Protein AF-D3FRH9-F1 (afdb_monomer)

pLDDT: mean 77.49, std 15.74, range [31.75, 95.5]

Sequence (268 aa):
MMKYIWGLVSVVGTVMISSLLLLLGSPVHSFAVWVFPLGAFILGLLSSLGYFIYLRKKRKWQVGDLVFVSFTSLLTFIAIFFIHYHATFISDHGFINYFGDGTHISDPSVVLMAGQQVDFFSFMNNLYSDRNFQHLIPVDQVLIVPALWVEVAGYVAGALAIPFLLSANVYKCKRCTTGYYSTTKLFDVLPEEYEKERAILHHLYQSNSSDLSSYLIEKQMSSDLRHSTNKVTIYNITCNTCNTRHLAARHYTTEKDAPPLKVELEQI

Structure (mmCIF, N/CA/C/O backbone):
data_AF-D3FRH9-F1
#
_entry.id   AF-D3FRH9-F1
#
loop_
_atom_site.group_PDB
_atom_site.id
_atom_site.type_symbol
_atom_site.label_atom_id
_atom_site.label_alt_id
_atom_site.label_comp_id
_atom_site.label_asym_id
_atom_site.label_entity_id
_atom_site.label_seq_id
_atom_site.pdbx_PDB_ins_code
_atom_site.Cartn_x
_atom_site.Cartn_y
_atom_site.Cartn_z
_atom_site.occupancy
_atom_site.B_iso_or_equiv
_atom_site.auth_seq_id
_atom_site.auth_comp_id
_atom_site.auth_asym_id
_atom_site.auth_atom_id
_atom_site.pdbx_PDB_model_num
ATOM 1 N N . MET A 1 1 ? -14.008 11.249 -3.102 1.00 81.50 1 MET A N 1
ATOM 2 C CA . MET A 1 1 ? -12.973 12.166 -3.618 1.00 81.50 1 MET A CA 1
ATOM 3 C C . MET A 1 1 ? -11.689 12.130 -2.785 1.00 81.50 1 MET A C 1
ATOM 5 O O . MET A 1 1 ? -10.694 11.671 -3.314 1.00 81.50 1 MET A O 1
ATOM 9 N N . MET A 1 2 ? -11.696 12.469 -1.486 1.00 87.31 2 MET A N 1
ATOM 10 C CA . MET A 1 2 ? -10.460 12.507 -0.667 1.00 87.31 2 MET A CA 1
ATOM 11 C C . MET A 1 2 ? -9.605 11.223 -0.669 1.00 87.31 2 MET A C 1
ATOM 13 O O . MET A 1 2 ? -8.386 11.334 -0.669 1.00 87.31 2 MET A O 1
ATOM 17 N N . LYS A 1 3 ? -10.202 10.018 -0.709 1.00 88.00 3 LYS A N 1
ATOM 18 C CA . LYS A 1 3 ? -9.431 8.756 -0.775 1.00 88.00 3 LYS A CA 1
ATOM 19 C C . LYS A 1 3 ? -8.495 8.693 -1.988 1.00 88.00 3 LYS A C 1
ATOM 21 O O . LYS A 1 3 ? -7.367 8.240 -1.865 1.00 88.00 3 LYS A O 1
ATOM 26 N N . TYR A 1 4 ? -8.945 9.216 -3.129 1.00 91.56 4 TYR A N 1
ATOM 27 C CA . TYR A 1 4 ? -8.169 9.234 -4.367 1.00 91.56 4 TYR A CA 1
ATOM 28 C C . TYR A 1 4 ? -7.021 10.239 -4.305 1.00 91.56 4 TYR A C 1
ATOM 30 O O . TYR A 1 4 ? -5.947 9.945 -4.806 1.00 91.56 4 TYR A O 1
ATOM 38 N N . ILE A 1 5 ? -7.216 11.377 -3.629 1.00 92.75 5 ILE A N 1
ATOM 39 C CA . ILE A 1 5 ? -6.154 12.372 -3.409 1.00 92.75 5 ILE A CA 1
ATOM 40 C C . ILE A 1 5 ? -5.025 11.752 -2.579 1.00 92.75 5 ILE A C 1
ATOM 42 O O . ILE A 1 5 ? -3.868 11.820 -2.972 1.00 92.75 5 ILE A O 1
ATOM 46 N N . TRP A 1 6 ? -5.357 11.083 -1.471 1.00 92.00 6 TRP A N 1
ATOM 47 C CA . TRP A 1 6 ? -4.354 10.405 -0.641 1.00 92.00 6 TRP A CA 1
ATOM 48 C C . TRP A 1 6 ? -3.663 9.245 -1.362 1.00 92.00 6 TRP A C 1
ATOM 50 O O . TRP A 1 6 ? -2.463 9.058 -1.188 1.00 92.00 6 TRP A O 1
ATOM 60 N N . GLY A 1 7 ? -4.396 8.498 -2.193 1.00 91.00 7 GLY A N 1
ATOM 61 C CA . GLY A 1 7 ? -3.794 7.494 -3.072 1.00 91.00 7 GLY A CA 1
ATOM 62 C C . GLY A 1 7 ? -2.810 8.111 -4.066 1.00 91.00 7 GLY A C 1
ATOM 63 O O . GLY A 1 7 ? -1.682 7.645 -4.170 1.00 91.00 7 GLY A O 1
ATOM 64 N N . LEU A 1 8 ? -3.195 9.206 -4.727 1.00 93.56 8 LEU A N 1
ATOM 65 C CA . LEU A 1 8 ? -2.338 9.912 -5.680 1.00 93.56 8 LEU A CA 1
ATOM 66 C C . LEU A 1 8 ? -1.060 10.444 -5.017 1.00 93.56 8 LEU A C 1
ATOM 68 O O . LEU A 1 8 ? 0.019 10.288 -5.575 1.00 93.56 8 LEU A O 1
ATOM 72 N N . VAL A 1 9 ? -1.162 11.020 -3.815 1.00 94.25 9 VAL A N 1
ATOM 73 C CA . VAL A 1 9 ? 0.006 11.491 -3.051 1.00 94.25 9 VAL A CA 1
ATOM 74 C C . VAL A 1 9 ? 0.977 10.343 -2.763 1.00 94.25 9 VAL A C 1
ATOM 76 O O . VAL A 1 9 ? 2.182 10.515 -2.927 1.00 94.25 9 VAL A O 1
ATOM 79 N N . SER A 1 10 ? 0.478 9.163 -2.386 1.00 94.19 10 SER A N 1
ATOM 80 C CA . SER A 1 10 ? 1.327 7.983 -2.175 1.00 94.19 10 SER A CA 1
ATOM 81 C C . SER A 1 10 ? 1.979 7.474 -3.452 1.00 94.19 10 SER A C 1
ATOM 83 O O . SER A 1 10 ? 3.164 7.144 -3.430 1.00 94.19 10 SER A O 1
ATOM 85 N N . VAL A 1 11 ? 1.249 7.460 -4.567 1.00 94.50 11 VAL A N 1
ATOM 86 C CA . VAL A 1 11 ? 1.792 7.108 -5.885 1.00 94.50 11 VAL A CA 1
ATOM 87 C C . VAL A 1 11 ? 2.923 8.061 -6.273 1.00 94.50 11 VAL A C 1
ATOM 89 O O . VAL A 1 11 ? 4.036 7.610 -6.533 1.00 94.50 11 VAL A O 1
ATOM 92 N N . VAL A 1 12 ? 2.679 9.375 -6.226 1.00 95.06 12 VAL A N 1
ATOM 93 C CA . VAL A 1 12 ? 3.686 10.401 -6.548 1.00 95.06 12 VAL A CA 1
ATOM 94 C C . VAL A 1 12 ? 4.897 10.286 -5.623 1.00 95.06 12 VAL A C 1
ATOM 96 O O . VAL A 1 12 ? 6.030 10.279 -6.096 1.00 95.06 12 VAL A O 1
ATOM 99 N N . GLY A 1 13 ? 4.673 10.130 -4.316 1.00 94.38 13 GLY A N 1
ATOM 100 C CA . GLY A 1 13 ? 5.750 9.936 -3.346 1.00 94.38 13 GLY A CA 1
ATOM 101 C C . GLY A 1 13 ? 6.586 8.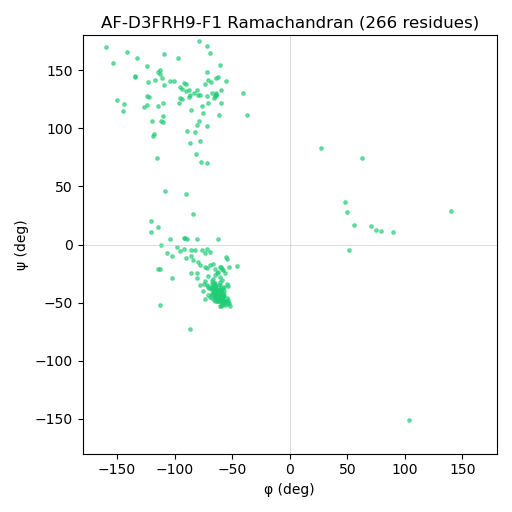687 -3.635 1.00 94.38 13 GLY A C 1
ATOM 102 O O . GLY A 1 13 ? 7.808 8.735 -3.548 1.00 94.38 13 GLY A O 1
ATOM 103 N N . THR A 1 14 ? 5.952 7.590 -4.051 1.00 94.94 14 THR A N 1
ATOM 104 C CA . THR A 1 14 ? 6.650 6.343 -4.402 1.00 94.94 14 THR A CA 1
ATOM 105 C C . THR A 1 14 ? 7.500 6.507 -5.660 1.00 94.94 14 THR A C 1
ATOM 107 O O . THR A 1 14 ? 8.648 6.069 -5.671 1.00 94.94 14 THR A O 1
ATOM 110 N N . VAL A 1 15 ? 6.987 7.187 -6.692 1.00 94.19 15 VAL A N 1
ATOM 111 C CA . VAL A 1 15 ? 7.758 7.512 -7.906 1.00 94.19 15 VAL A CA 1
ATOM 112 C C . VAL A 1 15 ? 8.968 8.386 -7.567 1.00 94.19 15 VAL A C 1
ATOM 114 O O . VAL A 1 15 ? 10.071 8.110 -8.037 1.00 94.19 15 VAL A O 1
ATOM 117 N N . MET A 1 16 ? 8.792 9.398 -6.712 1.00 93.75 16 MET A N 1
ATOM 118 C CA . MET A 1 16 ? 9.877 10.281 -6.268 1.00 93.75 16 MET A CA 1
ATOM 119 C C . MET A 1 16 ? 10.948 9.522 -5.480 1.00 93.75 16 MET A C 1
ATOM 121 O O . MET A 1 16 ? 12.130 9.664 -5.776 1.00 93.75 16 MET A O 1
ATOM 125 N N . ILE A 1 17 ? 10.548 8.673 -4.525 1.00 93.19 17 ILE A N 1
ATOM 126 C CA . ILE A 1 17 ? 11.476 7.819 -3.766 1.00 93.19 17 ILE A CA 1
ATOM 127 C C . ILE A 1 17 ? 12.236 6.889 -4.713 1.00 93.19 17 ILE A C 1
ATOM 129 O O . ILE A 1 17 ? 13.455 6.786 -4.620 1.00 93.19 17 ILE A O 1
ATOM 133 N N . SER A 1 18 ? 11.538 6.245 -5.651 1.00 91.38 18 SER A N 1
ATOM 134 C CA . SER A 1 18 ? 12.177 5.353 -6.619 1.00 91.38 18 SER A CA 1
ATOM 135 C C . SER A 1 18 ? 13.167 6.088 -7.523 1.00 91.38 18 SER A C 1
ATOM 137 O O . SER A 1 18 ? 14.231 5.552 -7.810 1.00 91.38 18 SER A O 1
ATOM 139 N N . SER A 1 19 ? 12.837 7.308 -7.952 1.00 90.00 19 SER A N 1
ATOM 140 C CA . SER A 1 19 ? 13.717 8.135 -8.787 1.00 90.00 19 SER A CA 1
ATOM 141 C C . SER A 1 19 ? 14.935 8.627 -8.003 1.00 90.00 19 SER A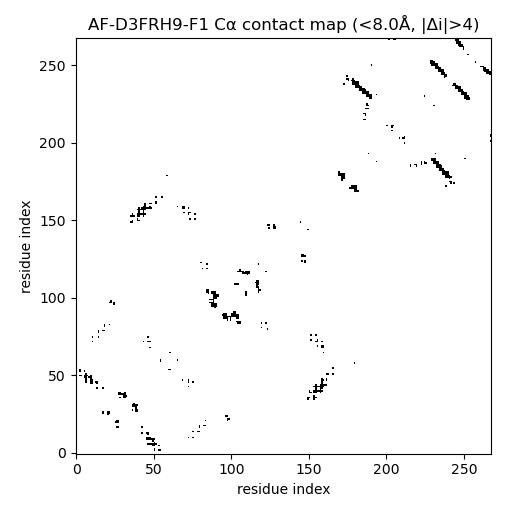 C 1
ATOM 143 O O . SER A 1 19 ? 16.041 8.656 -8.526 1.00 90.00 19 SER A O 1
ATOM 145 N N . LEU A 1 20 ? 14.761 8.967 -6.723 1.00 89.94 20 LEU A N 1
ATOM 146 C CA . LEU A 1 20 ? 15.868 9.335 -5.844 1.00 89.94 20 LEU A CA 1
ATOM 147 C C . LEU A 1 20 ? 16.832 8.160 -5.630 1.00 89.94 20 LEU A C 1
ATOM 149 O O . LEU A 1 20 ? 18.041 8.344 -5.705 1.00 89.94 20 LEU A O 1
ATOM 153 N N . LEU A 1 21 ? 16.306 6.953 -5.397 1.00 86.75 21 LEU A N 1
ATOM 154 C CA . LEU A 1 21 ? 17.116 5.738 -5.258 1.00 86.75 21 LEU A CA 1
ATOM 155 C C . LEU A 1 21 ? 17.929 5.439 -6.526 1.00 86.75 21 LEU A C 1
ATOM 157 O O . LEU A 1 21 ? 19.102 5.075 -6.428 1.00 86.75 21 LEU A O 1
ATOM 161 N N . LEU A 1 22 ? 17.337 5.677 -7.700 1.00 83.56 22 LEU A N 1
ATOM 162 C CA . LEU A 1 22 ? 18.022 5.577 -8.987 1.00 83.56 22 LEU A CA 1
ATOM 163 C C . LEU A 1 22 ? 19.245 6.504 -9.059 1.00 83.56 22 LEU A C 1
ATOM 165 O O . LEU A 1 22 ? 20.339 6.057 -9.393 1.00 83.56 22 LEU A O 1
ATOM 169 N N . LEU A 1 23 ? 19.074 7.777 -8.686 1.00 82.06 23 LEU A N 1
ATOM 170 C CA . LEU A 1 23 ? 20.151 8.777 -8.683 1.00 82.06 23 LEU A CA 1
ATOM 171 C C . LEU A 1 23 ? 21.264 8.456 -7.676 1.00 82.06 23 LEU A C 1
ATOM 173 O O . LEU A 1 23 ? 22.409 8.848 -7.873 1.00 82.06 23 LEU A O 1
ATOM 177 N N . LEU A 1 24 ? 20.944 7.726 -6.606 1.00 81.06 24 LEU A N 1
ATOM 178 C CA . LEU A 1 24 ? 21.920 7.240 -5.628 1.00 81.06 24 LEU A CA 1
ATOM 179 C C . LEU A 1 24 ? 22.658 5.971 -6.095 1.00 81.06 24 LEU A C 1
ATOM 181 O O . LEU A 1 24 ? 23.426 5.400 -5.324 1.00 81.06 24 LEU A O 1
ATOM 185 N N . GLY A 1 25 ? 22.422 5.505 -7.327 1.00 71.31 25 GLY A N 1
ATOM 186 C CA . GLY A 1 25 ? 23.036 4.291 -7.870 1.00 71.31 25 GLY A CA 1
ATOM 187 C C . GLY A 1 25 ? 22.517 3.000 -7.232 1.00 71.31 25 GLY A C 1
ATOM 188 O O . GLY A 1 25 ? 23.141 1.951 -7.376 1.00 71.31 25 GLY A O 1
ATOM 189 N N . SER A 1 26 ? 21.385 3.061 -6.526 1.00 73.44 26 SER A N 1
ATOM 190 C CA . SER A 1 26 ? 20.748 1.918 -5.869 1.00 73.44 26 SER A CA 1
ATOM 191 C C . SER A 1 26 ? 19.391 1.654 -6.522 1.00 73.44 26 SER A C 1
ATOM 193 O O . SER A 1 26 ? 18.351 2.027 -5.969 1.00 73.44 26 SER A O 1
ATOM 195 N N . PRO A 1 27 ? 19.363 1.080 -7.742 1.00 68.19 27 PRO A N 1
ATOM 196 C CA . PRO A 1 27 ? 18.104 0.817 -8.411 1.00 68.19 27 PRO A CA 1
ATOM 197 C C . PRO A 1 27 ? 17.282 -0.164 -7.573 1.00 68.19 27 PRO A C 1
ATOM 199 O O . PRO A 1 27 ? 17.791 -1.073 -6.923 1.00 68.19 27 PRO A O 1
ATOM 202 N N . VAL A 1 28 ? 15.968 0.018 -7.569 1.00 61.84 28 VAL A N 1
ATOM 203 C CA . VAL A 1 28 ? 15.077 -0.683 -6.628 1.00 61.84 28 VAL A CA 1
ATOM 204 C C . VAL A 1 28 ? 15.094 -2.208 -6.817 1.00 61.84 28 VAL A C 1
ATOM 206 O O . VAL A 1 28 ? 14.861 -2.971 -5.879 1.00 61.84 28 VAL A O 1
ATOM 209 N N . HIS A 1 29 ? 15.451 -2.651 -8.018 1.00 59.28 29 HIS A N 1
ATOM 210 C CA . HIS A 1 29 ? 15.596 -4.051 -8.416 1.00 59.28 29 HIS A CA 1
ATOM 211 C C . HIS A 1 29 ? 16.803 -4.737 -7.739 1.00 59.28 29 HIS A C 1
ATOM 213 O O . HIS A 1 29 ? 16.853 -5.963 -7.658 1.00 59.28 29 HIS A O 1
ATOM 219 N N . SER A 1 30 ? 17.761 -3.969 -7.199 1.00 52.66 30 SER A N 1
ATOM 220 C CA . SER A 1 30 ? 18.955 -4.480 -6.505 1.00 52.66 30 SER A CA 1
ATOM 221 C C . SER A 1 30 ? 18.646 -5.195 -5.188 1.00 52.66 30 SER A C 1
ATOM 223 O O . SER A 1 30 ? 19.481 -5.941 -4.686 1.00 52.66 30 SER A O 1
ATOM 225 N N . PHE A 1 31 ? 17.449 -5.004 -4.622 1.00 53.09 31 PHE A N 1
ATOM 226 C CA . PHE A 1 31 ? 17.024 -5.646 -3.370 1.00 53.09 31 PHE A CA 1
ATOM 227 C C . PHE A 1 31 ? 16.302 -6.985 -3.574 1.00 53.09 31 PHE A C 1
ATOM 229 O O . PHE A 1 31 ? 15.774 -7.561 -2.619 1.00 53.09 31 PHE A O 1
ATOM 236 N N . ALA A 1 32 ? 16.229 -7.486 -4.806 1.00 50.91 32 ALA A N 1
ATOM 237 C CA . ALA A 1 32 ? 15.574 -8.746 -5.107 1.00 50.91 32 ALA A CA 1
ATOM 238 C C . ALA A 1 32 ? 16.465 -9.939 -4.725 1.00 50.91 32 ALA A C 1
ATOM 240 O O . ALA A 1 32 ? 17.226 -10.476 -5.536 1.00 50.91 32 ALA A O 1
ATOM 241 N N . VAL A 1 33 ? 16.326 -10.380 -3.472 1.00 53.66 33 VAL A N 1
ATOM 242 C CA . VAL A 1 33 ? 16.819 -11.681 -3.007 1.00 53.66 33 VAL A CA 1
ATOM 243 C C . VAL A 1 33 ? 16.209 -12.762 -3.903 1.00 53.66 33 VAL A C 1
ATOM 245 O O . VAL A 1 33 ? 15.040 -12.667 -4.265 1.00 53.66 33 VAL A O 1
ATOM 248 N N . TRP A 1 34 ? 16.987 -13.788 -4.258 1.00 51.62 34 TRP A N 1
ATOM 249 C CA . TRP A 1 34 ? 16.657 -14.856 -5.223 1.00 51.62 34 TRP A CA 1
ATOM 250 C C . TRP A 1 34 ? 15.257 -15.498 -5.103 1.00 51.62 34 TRP A C 1
ATOM 252 O O . TRP A 1 34 ? 14.789 -16.113 -6.054 1.00 51.62 34 TRP A O 1
ATOM 262 N N . VAL A 1 35 ? 14.577 -15.351 -3.964 1.00 63.53 35 VAL A N 1
ATOM 263 C CA . VAL A 1 35 ? 13.262 -15.948 -3.684 1.00 63.53 35 VAL A CA 1
ATOM 264 C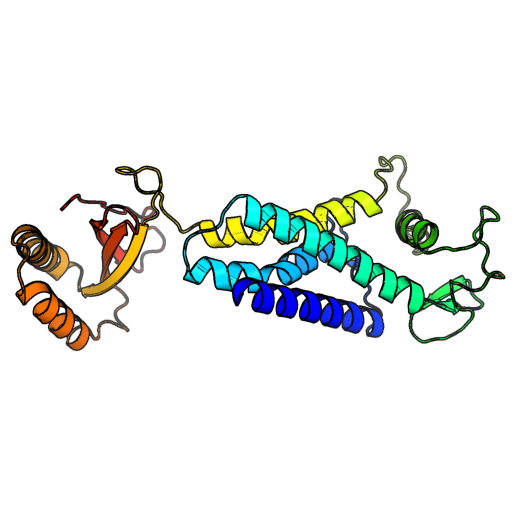 C . VAL A 1 35 ? 12.143 -14.901 -3.563 1.00 63.53 35 VAL A C 1
ATOM 266 O O . VAL A 1 35 ? 10.973 -15.240 -3.724 1.00 63.53 35 VAL A O 1
ATOM 269 N N . PHE A 1 36 ? 12.461 -13.629 -3.293 1.00 74.25 36 PHE A N 1
ATOM 270 C CA . PHE A 1 36 ? 11.448 -12.604 -3.039 1.00 74.25 36 PHE A CA 1
ATOM 271 C C . PHE A 1 36 ? 11.904 -11.200 -3.480 1.00 74.25 36 PHE A C 1
ATOM 273 O O . PHE A 1 36 ? 12.928 -10.707 -2.995 1.00 74.25 36 PHE A O 1
ATOM 280 N N . PRO A 1 37 ? 11.132 -10.514 -4.342 1.00 82.31 37 PRO A N 1
ATOM 281 C CA . PRO A 1 37 ? 11.443 -9.175 -4.840 1.00 82.31 37 PRO A CA 1
ATOM 282 C C . PRO A 1 37 ? 11.117 -8.113 -3.774 1.00 82.31 37 PRO A C 1
ATOM 284 O O . PRO A 1 37 ? 10.136 -7.371 -3.861 1.00 82.31 37 PRO A O 1
ATOM 287 N N . LEU A 1 38 ? 11.923 -8.070 -2.710 1.00 84.00 38 LEU A N 1
ATOM 288 C CA . LEU A 1 38 ? 11.653 -7.259 -1.520 1.00 84.00 38 LEU A CA 1
ATOM 289 C C . LEU A 1 38 ? 11.551 -5.760 -1.840 1.00 84.00 38 LEU A C 1
ATOM 291 O O . LEU A 1 38 ? 10.678 -5.083 -1.300 1.00 84.00 38 LEU A O 1
ATOM 295 N N . GLY A 1 39 ? 12.396 -5.254 -2.744 1.00 85.50 39 GLY A N 1
ATOM 296 C CA . GLY A 1 39 ? 12.360 -3.858 -3.193 1.00 85.50 39 GLY A CA 1
ATOM 297 C C . GLY A 1 39 ? 11.027 -3.487 -3.847 1.00 85.50 39 GLY A C 1
ATOM 298 O O . GLY A 1 39 ? 10.362 -2.548 -3.402 1.00 85.50 39 GLY A O 1
ATOM 299 N N . ALA A 1 40 ? 10.586 -4.269 -4.839 1.00 88.88 40 ALA A N 1
ATOM 300 C CA . ALA A 1 40 ? 9.272 -4.095 -5.456 1.00 88.88 40 ALA A CA 1
ATOM 301 C C . ALA A 1 40 ? 8.135 -4.216 -4.441 1.00 88.88 40 ALA A C 1
ATOM 303 O O . ALA A 1 40 ? 7.225 -3.392 -4.455 1.00 88.88 40 ALA A O 1
ATOM 304 N N . PHE A 1 41 ? 8.195 -5.187 -3.527 1.00 92.56 41 PHE A N 1
ATOM 305 C CA . PHE A 1 41 ? 7.182 -5.343 -2.484 1.00 92.56 41 PHE A CA 1
ATOM 306 C C . PHE A 1 41 ? 7.077 -4.104 -1.580 1.00 92.56 41 PHE A C 1
ATOM 308 O O . PHE A 1 41 ? 5.973 -3.618 -1.325 1.00 92.56 41 PHE A O 1
ATOM 315 N N . ILE A 1 42 ? 8.208 -3.550 -1.131 1.00 92.06 42 ILE A N 1
ATOM 316 C CA . ILE A 1 42 ? 8.242 -2.339 -0.297 1.00 92.06 42 ILE A CA 1
ATOM 317 C C . ILE A 1 42 ? 7.703 -1.127 -1.061 1.00 92.06 42 ILE A C 1
ATOM 319 O O . ILE A 1 42 ? 6.883 -0.383 -0.521 1.00 92.06 42 ILE A O 1
ATOM 323 N N . LEU A 1 43 ? 8.099 -0.927 -2.320 1.00 92.69 43 LEU A N 1
ATOM 324 C CA . LEU A 1 43 ? 7.525 0.158 -3.117 1.00 92.69 43 LEU A CA 1
ATOM 325 C C . LEU A 1 43 ? 6.027 -0.036 -3.366 1.00 92.69 43 LEU A C 1
ATOM 327 O O . LEU A 1 43 ? 5.264 0.926 -3.300 1.00 92.69 43 LEU A O 1
ATOM 331 N N . GLY A 1 44 ? 5.590 -1.272 -3.599 1.00 94.56 44 GLY A N 1
ATOM 332 C CA . GLY A 1 44 ? 4.183 -1.630 -3.710 1.00 94.56 44 GLY A CA 1
ATOM 333 C C . GLY A 1 44 ? 3.397 -1.219 -2.465 1.00 94.56 44 GLY A C 1
ATOM 334 O O . GLY A 1 44 ? 2.387 -0.518 -2.572 1.00 94.56 44 GLY A O 1
ATOM 335 N N . LEU A 1 45 ? 3.899 -1.572 -1.275 1.00 94.69 45 LEU A N 1
ATOM 336 C CA . LEU A 1 45 ? 3.337 -1.145 0.012 1.00 94.69 45 LEU A CA 1
ATOM 337 C C . LEU A 1 45 ? 3.212 0.385 0.081 1.00 94.69 45 LEU A C 1
ATOM 339 O O . LEU A 1 45 ? 2.129 0.898 0.370 1.00 94.69 45 LEU A O 1
ATOM 343 N N . LEU A 1 46 ? 4.291 1.113 -0.223 1.00 94.62 46 LEU A N 1
ATOM 344 C CA . LEU A 1 46 ? 4.321 2.580 -0.182 1.00 94.62 46 LEU A CA 1
ATOM 345 C C . LEU A 1 46 ? 3.330 3.216 -1.166 1.00 94.62 46 LEU A C 1
ATOM 347 O O . LEU A 1 46 ? 2.650 4.177 -0.796 1.00 94.62 46 LEU A O 1
ATOM 351 N N . SER A 1 47 ? 3.169 2.637 -2.361 1.00 95.50 47 SER A N 1
ATOM 352 C CA . SER A 1 47 ? 2.274 3.153 -3.409 1.00 95.50 47 SER A CA 1
ATOM 353 C C . SER A 1 47 ? 0.808 3.204 -2.976 1.00 95.50 47 SER A C 1
ATOM 355 O O . SER A 1 47 ? 0.067 4.108 -3.358 1.00 95.50 47 SER A O 1
ATOM 357 N N . SER A 1 48 ? 0.394 2.265 -2.124 1.00 95.50 48 SER A N 1
ATOM 358 C CA . SER A 1 48 ? -0.993 2.111 -1.669 1.00 95.50 48 SER A CA 1
ATOM 359 C C . SER A 1 48 ? -1.244 2.653 -0.256 1.00 95.50 48 SER A C 1
ATOM 361 O O . SER A 1 48 ? -2.397 2.773 0.177 1.00 95.50 48 SER A O 1
ATOM 363 N N . LEU A 1 49 ? -0.179 3.005 0.470 1.00 93.75 49 LEU A N 1
ATOM 364 C CA . LEU A 1 49 ? -0.220 3.307 1.898 1.00 93.75 49 LEU A CA 1
ATOM 365 C C . LEU A 1 49 ? -1.211 4.431 2.234 1.00 93.75 49 LEU A C 1
ATOM 367 O O . LEU A 1 49 ? -2.083 4.258 3.085 1.00 93.75 49 LEU A O 1
ATOM 371 N N . GLY A 1 50 ? -1.132 5.572 1.551 1.00 91.31 50 GLY A N 1
ATOM 372 C CA . GLY A 1 50 ? -1.992 6.732 1.802 1.00 91.31 50 GLY A CA 1
ATOM 373 C C . GLY A 1 50 ? -3.463 6.453 1.506 1.00 91.31 50 GLY A C 1
ATOM 374 O O . GLY A 1 50 ? -4.338 6.869 2.273 1.00 91.31 50 GLY A O 1
ATOM 375 N N . TYR A 1 51 ? -3.745 5.676 0.455 1.00 92.38 51 TYR A N 1
ATOM 376 C CA . TYR A 1 51 ? -5.106 5.262 0.111 1.00 92.38 51 TYR A CA 1
ATOM 377 C C . TYR A 1 51 ? -5.750 4.482 1.265 1.00 92.38 51 TYR A C 1
ATOM 379 O O . TYR A 1 51 ? -6.852 4.806 1.724 1.00 92.38 51 TYR A O 1
ATOM 387 N N . PHE A 1 52 ? -5.036 3.490 1.798 1.00 90.12 52 PHE A N 1
ATOM 388 C CA . PHE A 1 52 ? -5.561 2.645 2.865 1.00 90.12 52 PHE A CA 1
ATOM 389 C C . PHE A 1 52 ? -5.485 3.269 4.259 1.00 90.12 52 PHE A C 1
ATOM 391 O O . PHE A 1 52 ? -6.370 2.998 5.073 1.00 90.12 52 PHE A O 1
ATOM 398 N N . ILE A 1 53 ? -4.525 4.154 4.546 1.00 87.50 53 ILE A N 1
ATOM 399 C CA . ILE A 1 53 ? -4.544 4.975 5.769 1.00 87.50 53 ILE A CA 1
ATOM 400 C C . ILE A 1 53 ? -5.842 5.791 5.821 1.00 87.50 53 ILE A C 1
ATOM 402 O O . ILE A 1 53 ? -6.519 5.824 6.854 1.00 87.50 53 ILE A O 1
ATOM 406 N N . TYR A 1 54 ? -6.248 6.387 4.696 1.00 85.81 54 TYR A N 1
ATOM 407 C CA . TYR A 1 54 ? -7.515 7.107 4.623 1.00 85.81 54 TYR A CA 1
ATOM 408 C C . TYR A 1 54 ? -8.723 6.173 4.803 1.00 85.81 54 TYR A C 1
ATOM 410 O O . TYR A 1 54 ? -9.646 6.489 5.561 1.00 85.81 54 TYR A O 1
ATOM 418 N N . LEU A 1 55 ? -8.734 5.005 4.148 1.00 84.06 55 LEU A N 1
ATOM 419 C CA . LEU A 1 55 ? -9.832 4.039 4.290 1.00 84.06 55 LEU A CA 1
ATOM 420 C C . LEU A 1 55 ? -9.940 3.453 5.701 1.00 84.06 55 LEU A C 1
ATOM 422 O O . LEU A 1 55 ? -11.055 3.234 6.182 1.00 84.06 55 LEU A O 1
ATOM 426 N N . ARG A 1 56 ? -8.821 3.280 6.412 1.00 79.69 56 ARG A N 1
ATOM 427 C CA . ARG A 1 56 ? -8.811 2.852 7.817 1.00 79.69 56 ARG A CA 1
ATOM 428 C C . ARG A 1 56 ? -9.617 3.804 8.693 1.00 79.69 56 ARG A C 1
ATOM 430 O O . ARG A 1 56 ? -10.389 3.335 9.529 1.00 79.69 56 ARG A O 1
ATOM 437 N N . LYS A 1 57 ? -9.526 5.120 8.457 1.00 72.50 57 LYS A N 1
ATOM 438 C CA . LYS A 1 57 ? -10.338 6.125 9.171 1.00 72.50 57 LYS A CA 1
ATOM 439 C C . LYS A 1 57 ? -11.843 5.893 8.984 1.00 72.50 57 LYS A C 1
ATOM 441 O O . LYS A 1 57 ? -12.620 6.187 9.885 1.00 72.50 57 LYS A O 1
ATOM 446 N N . LYS A 1 58 ? -12.258 5.334 7.843 1.00 68.50 58 LYS A N 1
ATOM 447 C CA . LYS A 1 58 ? -13.664 5.029 7.527 1.00 68.50 58 LYS A CA 1
ATOM 448 C C . LYS A 1 58 ? -14.091 3.588 7.844 1.00 68.50 58 LYS A C 1
ATOM 450 O O . LYS A 1 58 ? -15.278 3.291 7.734 1.00 68.50 58 LYS A O 1
ATOM 455 N N . ARG A 1 59 ? -13.161 2.709 8.253 1.00 65.94 59 ARG A N 1
ATOM 456 C CA . ARG A 1 59 ? -13.390 1.297 8.641 1.00 65.94 59 ARG A CA 1
ATOM 457 C C . ARG A 1 59 ? -14.220 0.471 7.639 1.00 65.94 59 ARG A C 1
ATOM 459 O O . ARG A 1 59 ? -14.907 -0.470 8.030 1.00 65.94 59 ARG A O 1
ATOM 466 N N . LYS A 1 60 ? -14.179 0.821 6.353 1.00 69.00 60 LYS A N 1
ATOM 467 C CA . LYS A 1 60 ? -14.856 0.093 5.273 1.00 69.00 60 LYS A CA 1
ATOM 468 C C . LYS A 1 60 ? -13.979 0.156 4.028 1.00 69.00 60 LYS A C 1
ATOM 470 O O . LYS A 1 60 ? -13.765 1.243 3.499 1.00 69.00 60 LYS A O 1
ATOM 475 N N . TRP A 1 61 ? -13.483 -0.992 3.588 1.00 77.38 61 TRP A N 1
ATOM 476 C CA . TRP A 1 61 ? -12.918 -1.173 2.255 1.00 77.38 61 TRP A CA 1
ATOM 477 C C . TRP A 1 61 ? -13.776 -2.194 1.509 1.00 77.38 61 TRP A C 1
ATOM 479 O O . TRP A 1 61 ? -14.323 -3.122 2.107 1.00 77.38 61 TRP A O 1
ATOM 489 N N . GLN A 1 62 ? -13.973 -1.958 0.220 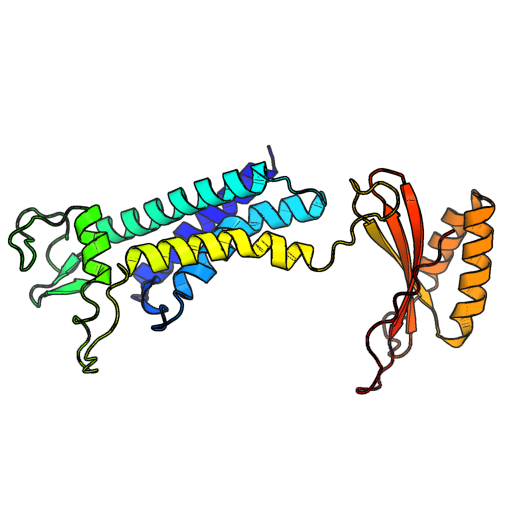1.00 84.56 62 GLN A N 1
ATOM 490 C CA . GLN A 1 62 ? -14.765 -2.796 -0.676 1.00 84.56 62 GLN A CA 1
ATOM 491 C C . GLN A 1 62 ? -13.841 -3.514 -1.661 1.00 84.56 62 GLN A C 1
ATOM 493 O O . GLN A 1 62 ? -12.704 -3.100 -1.869 1.00 84.56 62 GLN A O 1
ATOM 498 N N . VAL A 1 63 ? -14.332 -4.557 -2.333 1.00 86.38 63 VAL A N 1
ATOM 499 C CA . VAL A 1 63 ? -13.559 -5.240 -3.389 1.00 86.38 63 VAL A CA 1
ATOM 500 C C . VAL A 1 63 ? -13.134 -4.256 -4.488 1.00 86.38 63 VAL A C 1
ATOM 502 O O . VAL A 1 63 ? -12.004 -4.317 -4.962 1.00 86.38 63 VAL A O 1
ATOM 505 N N . GLY A 1 64 ? -13.984 -3.276 -4.817 1.00 88.50 64 GLY A N 1
ATOM 506 C CA . GLY A 1 64 ? -13.644 -2.215 -5.770 1.00 88.50 64 GLY A CA 1
ATOM 507 C C . GLY A 1 64 ? -12.447 -1.352 -5.349 1.00 88.50 64 GLY A C 1
ATOM 508 O O . GLY A 1 64 ? -11.731 -0.854 -6.211 1.00 88.50 64 GLY A O 1
ATOM 509 N N . ASP A 1 65 ? -12.181 -1.212 -4.046 1.00 89.81 65 ASP A N 1
ATOM 510 C CA . ASP A 1 65 ? -10.992 -0.511 -3.550 1.00 89.81 65 ASP A CA 1
ATOM 511 C C . ASP A 1 65 ? -9.712 -1.314 -3.817 1.00 89.81 65 ASP A C 1
ATOM 513 O O . ASP A 1 65 ? -8.690 -0.724 -4.156 1.00 89.81 65 ASP A O 1
ATOM 517 N N . LEU A 1 66 ? -9.773 -2.647 -3.711 1.00 91.06 66 LEU A N 1
ATOM 518 C CA . LEU A 1 66 ? -8.643 -3.522 -4.037 1.00 91.06 66 LEU A CA 1
ATOM 519 C C . LEU A 1 66 ? -8.336 -3.493 -5.534 1.00 91.06 66 LEU A C 1
ATOM 521 O O . LEU A 1 66 ? -7.185 -3.311 -5.910 1.00 91.06 66 LEU A O 1
ATOM 525 N N . VAL A 1 67 ? -9.368 -3.603 -6.379 1.00 92.31 67 VAL A N 1
ATOM 526 C CA . VAL A 1 67 ? -9.222 -3.534 -7.843 1.00 92.31 67 VAL A CA 1
ATOM 527 C C . VAL A 1 67 ? -8.617 -2.196 -8.265 1.00 92.31 67 VAL A C 1
ATOM 529 O O . VAL A 1 67 ? -7.681 -2.167 -9.063 1.00 92.31 67 VAL A O 1
ATOM 532 N N . PHE A 1 68 ? -9.116 -1.092 -7.698 1.00 91.94 68 PHE A N 1
ATOM 533 C CA . PHE A 1 68 ? -8.575 0.238 -7.961 1.00 91.94 68 PHE A CA 1
ATOM 534 C C . PHE A 1 68 ? -7.094 0.325 -7.583 1.00 91.94 68 PHE A C 1
ATOM 536 O O . PHE A 1 68 ? -6.290 0.751 -8.409 1.00 91.94 68 PHE A O 1
ATOM 543 N N . VAL A 1 69 ? -6.723 -0.121 -6.375 1.00 93.06 69 VAL A N 1
ATOM 544 C CA . VAL A 1 69 ? -5.324 -0.095 -5.930 1.00 93.06 69 VAL A CA 1
ATOM 545 C C . VAL A 1 69 ? -4.445 -0.945 -6.839 1.00 93.06 69 VAL A C 1
ATOM 547 O O . VAL A 1 69 ? -3.446 -0.428 -7.324 1.00 93.06 69 VAL A O 1
ATOM 550 N N . SER A 1 70 ? -4.830 -2.187 -7.150 1.00 92.81 70 SER A N 1
ATOM 551 C CA . SER A 1 70 ? -4.069 -3.049 -8.062 1.00 92.81 70 SER A CA 1
ATOM 552 C C . SER A 1 70 ? -3.822 -2.385 -9.415 1.00 92.81 70 SER A C 1
ATOM 554 O O . SER A 1 70 ? -2.690 -2.385 -9.897 1.00 92.81 70 SER A O 1
ATOM 556 N N . PHE A 1 71 ? -4.853 -1.770 -10.002 1.00 94.19 71 PHE A N 1
ATOM 557 C CA . PHE A 1 71 ? -4.728 -1.056 -11.270 1.00 94.19 71 PHE A CA 1
ATOM 558 C C . PHE A 1 71 ? -3.778 0.144 -11.160 1.00 94.19 71 PHE A C 1
ATOM 560 O O . PHE A 1 71 ? -2.856 0.283 -11.962 1.00 94.19 71 PHE A O 1
ATOM 567 N N . THR A 1 72 ? -3.945 0.989 -10.138 1.00 93.12 72 THR A N 1
ATOM 568 C CA . THR A 1 72 ? -3.066 2.151 -9.939 1.00 93.12 72 THR A CA 1
ATOM 569 C C . THR A 1 72 ? -1.626 1.759 -9.624 1.00 93.12 72 THR A C 1
ATOM 571 O O . THR A 1 72 ? -0.703 2.419 -10.095 1.00 93.12 72 THR A O 1
ATOM 574 N N . SER A 1 73 ? -1.406 0.671 -8.887 1.00 92.75 73 SER A N 1
ATOM 575 C CA . SER A 1 73 ? -0.074 0.153 -8.585 1.00 92.75 73 SER A CA 1
ATOM 576 C C . SER A 1 73 ? 0.606 -0.395 -9.834 1.00 92.75 73 SER A C 1
ATOM 578 O O . SER A 1 73 ? 1.786 -0.131 -10.023 1.00 92.75 73 SER A O 1
ATOM 580 N N . LEU A 1 74 ? -0.126 -1.063 -10.733 1.00 93.50 74 LEU A N 1
ATOM 581 C CA . LEU A 1 74 ? 0.424 -1.497 -12.019 1.00 93.50 74 LEU A CA 1
ATOM 582 C C . LEU A 1 74 ? 0.841 -0.303 -12.891 1.00 93.50 74 LEU A C 1
ATOM 584 O O . LEU A 1 74 ? 1.939 -0.295 -13.438 1.00 93.50 74 LEU A O 1
ATOM 588 N N . LEU A 1 75 ? 0.004 0.738 -12.975 1.00 94.06 75 LEU A N 1
ATOM 589 C CA . LEU A 1 75 ? 0.365 1.972 -13.683 1.00 94.06 75 LEU A CA 1
ATOM 590 C C . LEU A 1 75 ? 1.584 2.658 -13.059 1.00 94.06 75 LEU A C 1
ATOM 592 O O . LEU A 1 75 ? 2.452 3.147 -13.776 1.00 94.06 75 LEU A O 1
ATOM 596 N N . THR A 1 76 ? 1.666 2.670 -11.728 1.00 94.44 76 THR A N 1
ATOM 597 C CA . THR A 1 76 ? 2.804 3.252 -11.003 1.00 94.44 76 THR A CA 1
ATOM 598 C C . THR A 1 76 ? 4.081 2.467 -11.269 1.00 94.44 76 THR A C 1
ATOM 600 O O . THR A 1 76 ? 5.119 3.067 -11.524 1.00 94.44 76 THR A O 1
ATOM 603 N N . PHE A 1 77 ? 4.002 1.136 -11.269 1.00 92.62 77 PHE A N 1
ATOM 604 C CA . PHE A 1 77 ? 5.109 0.266 -11.645 1.00 92.62 77 PHE A CA 1
ATOM 605 C C . PHE A 1 77 ? 5.602 0.600 -13.058 1.00 92.62 77 PHE A C 1
ATOM 607 O O . PHE A 1 77 ? 6.776 0.908 -13.233 1.00 92.62 77 PHE A O 1
ATOM 614 N N . ILE A 1 78 ? 4.704 0.651 -14.050 1.00 91.69 78 ILE A N 1
ATOM 615 C CA . ILE A 1 78 ? 5.064 1.006 -15.433 1.00 91.69 78 ILE A CA 1
ATOM 616 C C . ILE A 1 78 ? 5.725 2.389 -15.491 1.00 91.69 78 ILE A C 1
ATOM 618 O O . ILE A 1 78 ? 6.763 2.536 -16.126 1.00 91.69 78 ILE A O 1
ATOM 622 N N . ALA A 1 79 ? 5.172 3.389 -14.797 1.00 92.88 79 ALA A N 1
ATOM 623 C CA . ALA A 1 79 ? 5.732 4.739 -14.768 1.00 92.88 79 ALA A CA 1
ATOM 624 C C . ALA A 1 79 ? 7.147 4.777 -14.169 1.00 92.88 79 ALA A C 1
ATOM 626 O O . ALA A 1 79 ? 8.021 5.453 -14.707 1.00 92.88 79 ALA A O 1
ATOM 627 N N . ILE A 1 80 ? 7.391 4.028 -13.088 1.00 91.31 80 ILE A N 1
ATOM 628 C CA . ILE A 1 80 ? 8.719 3.905 -12.478 1.00 91.31 80 ILE A CA 1
ATOM 629 C C . ILE A 1 80 ? 9.712 3.346 -13.496 1.00 91.31 80 ILE A C 1
ATOM 631 O O . ILE A 1 80 ? 10.747 3.965 -13.734 1.00 91.31 80 ILE A O 1
ATOM 635 N N . PHE A 1 81 ? 9.396 2.219 -14.132 1.00 88.56 81 PHE A N 1
ATOM 636 C CA . PHE A 1 81 ? 10.299 1.609 -15.109 1.00 88.56 81 PHE A CA 1
ATOM 637 C C . PHE A 1 81 ? 10.485 2.463 -16.356 1.00 88.56 81 PHE A C 1
ATOM 639 O O . PHE A 1 81 ? 11.569 2.480 -16.928 1.00 88.56 81 PHE A O 1
ATOM 646 N N . PHE A 1 82 ? 9.457 3.199 -16.767 1.00 90.50 82 PHE A N 1
ATOM 647 C CA . PHE A 1 82 ? 9.559 4.131 -17.881 1.00 90.50 82 PHE A CA 1
ATOM 648 C C . PHE A 1 82 ? 10.551 5.261 -17.571 1.00 90.50 82 PHE A C 1
ATOM 650 O O . PHE A 1 82 ? 11.387 5.599 -18.406 1.00 90.50 82 PHE A O 1
ATOM 657 N N . ILE A 1 83 ? 10.529 5.787 -16.341 1.00 90.44 83 ILE A N 1
ATOM 658 C CA . ILE A 1 83 ? 11.540 6.743 -15.868 1.00 90.44 83 ILE A CA 1
ATOM 659 C C . ILE A 1 83 ? 12.929 6.098 -15.862 1.00 90.44 83 ILE A C 1
ATOM 661 O O . ILE A 1 83 ? 13.877 6.728 -16.318 1.00 90.44 83 ILE A O 1
ATOM 665 N N . HIS A 1 84 ? 13.056 4.847 -15.403 1.00 87.06 84 HIS A N 1
ATOM 666 C CA . HIS A 1 84 ? 14.345 4.144 -15.406 1.00 87.06 84 HIS A CA 1
ATOM 667 C C . HIS A 1 84 ? 14.884 3.994 -16.829 1.00 87.06 84 HIS A C 1
ATOM 669 O O . HIS A 1 84 ? 16.031 4.350 -17.074 1.00 87.06 84 HIS A O 1
ATOM 675 N N . TYR A 1 85 ? 14.052 3.558 -17.776 1.00 86.94 85 TYR A N 1
ATOM 676 C CA . TYR A 1 85 ? 14.413 3.448 -19.189 1.00 86.94 85 TYR A CA 1
ATOM 677 C C . TYR A 1 85 ? 14.950 4.772 -19.741 1.00 86.94 85 TYR A C 1
ATOM 679 O O . TYR A 1 85 ? 16.035 4.816 -20.312 1.00 86.94 85 TYR A O 1
ATOM 687 N N . HIS A 1 86 ? 14.249 5.880 -19.498 1.00 89.19 86 HIS A N 1
ATOM 688 C CA . HIS A 1 86 ? 14.688 7.188 -19.983 1.00 89.19 86 HIS A CA 1
ATOM 689 C C . HIS A 1 86 ? 15.879 7.782 -19.227 1.00 89.19 86 HIS A C 1
ATOM 691 O O . HIS A 1 86 ? 16.556 8.649 -19.774 1.00 89.19 86 HIS A O 1
ATOM 697 N N . ALA A 1 87 ? 16.164 7.320 -18.014 1.00 87.44 87 ALA A N 1
ATOM 698 C CA . ALA A 1 87 ? 17.323 7.740 -17.235 1.00 87.44 87 ALA A CA 1
ATOM 699 C C . ALA A 1 87 ? 18.560 6.848 -17.448 1.00 87.44 87 ALA A C 1
ATOM 701 O O . ALA A 1 87 ? 19.609 7.135 -16.878 1.00 87.44 87 ALA A O 1
ATOM 702 N N . THR A 1 88 ? 18.450 5.768 -18.227 1.00 84.25 88 THR A N 1
ATOM 703 C CA . THR A 1 88 ? 19.526 4.784 -18.391 1.00 84.25 88 THR A CA 1
ATOM 704 C C . THR A 1 88 ? 20.457 5.126 -19.553 1.00 84.25 88 THR A C 1
ATOM 706 O O . THR A 1 88 ? 20.017 5.359 -20.681 1.00 84.25 88 THR A O 1
ATOM 709 N N . PHE A 1 89 ? 21.757 5.062 -19.276 1.00 83.44 89 PHE A N 1
ATOM 710 C CA . PHE A 1 89 ? 22.846 5.180 -20.237 1.00 83.44 89 PHE A CA 1
ATOM 711 C C . PHE A 1 89 ? 23.751 3.948 -20.162 1.00 83.44 89 PHE A C 1
ATOM 713 O O . PHE A 1 89 ? 23.842 3.280 -19.129 1.00 83.44 89 PHE A O 1
ATOM 720 N N . ILE A 1 90 ? 24.425 3.647 -21.266 1.00 79.12 90 ILE A N 1
ATOM 721 C CA . ILE A 1 90 ? 25.411 2.578 -21.387 1.00 79.12 90 ILE A CA 1
ATOM 722 C C . ILE A 1 90 ? 26.763 3.234 -21.651 1.00 79.12 90 ILE A C 1
ATOM 724 O O . ILE A 1 90 ? 26.938 3.941 -22.645 1.00 79.12 90 ILE A O 1
ATOM 728 N N . SER A 1 91 ? 27.716 3.005 -20.747 1.00 77.62 91 SER A N 1
ATOM 729 C CA . SER A 1 91 ? 29.083 3.504 -20.894 1.00 77.62 91 SER A CA 1
ATOM 730 C C . SER A 1 91 ? 29.823 2.792 -22.026 1.00 77.62 91 SER A C 1
ATOM 732 O O . SER A 1 91 ? 29.437 1.701 -22.447 1.00 77.62 91 SER A O 1
ATOM 734 N N . ASP A 1 92 ? 30.951 3.353 -22.459 1.00 75.50 92 ASP A N 1
ATOM 735 C CA . ASP A 1 92 ? 31.808 2.759 -23.498 1.00 75.50 92 ASP A CA 1
ATOM 736 C C . ASP A 1 92 ? 32.334 1.357 -23.127 1.00 75.50 92 ASP A C 1
ATOM 738 O O . ASP A 1 92 ? 32.730 0.575 -23.989 1.00 75.50 92 ASP A O 1
ATOM 742 N N . HIS A 1 93 ? 32.319 1.015 -21.835 1.00 74.25 93 HIS A N 1
ATOM 743 C CA . HIS A 1 93 ? 32.688 -0.303 -21.316 1.00 74.25 93 HIS A CA 1
ATOM 744 C C . HIS A 1 93 ? 31.496 -1.269 -21.193 1.00 74.25 93 HIS A C 1
ATOM 746 O O . HIS A 1 93 ? 31.649 -2.367 -20.663 1.00 74.25 93 HIS A O 1
ATOM 752 N N . GLY A 1 94 ? 30.309 -0.870 -21.656 1.00 68.88 94 GLY A N 1
ATOM 753 C CA . GLY A 1 94 ? 29.086 -1.670 -21.598 1.00 68.88 94 GLY A CA 1
ATOM 754 C C . GLY A 1 94 ? 28.390 -1.665 -20.235 1.00 68.88 94 GLY A C 1
ATOM 755 O O . GLY A 1 94 ? 27.482 -2.464 -20.022 1.00 68.88 94 GLY A O 1
ATOM 756 N N 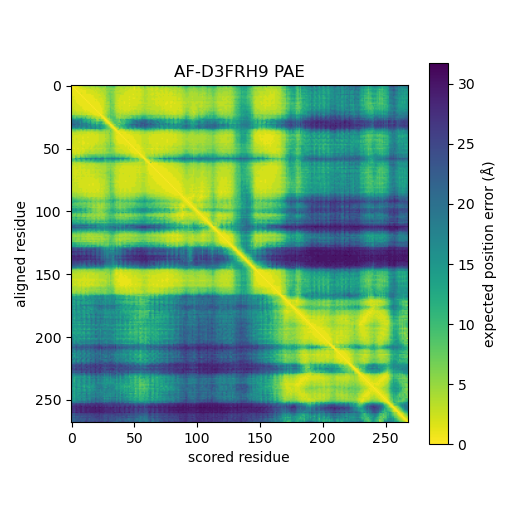. PHE A 1 95 ? 28.783 -0.789 -19.303 1.00 71.00 95 PHE A N 1
ATOM 757 C CA . PHE A 1 95 ? 28.139 -0.707 -17.990 1.00 71.00 95 PHE A CA 1
ATOM 758 C C . PHE A 1 95 ? 26.934 0.230 -18.011 1.00 71.00 95 PHE A C 1
ATOM 760 O O . PHE A 1 95 ? 27.031 1.378 -18.453 1.00 71.00 95 PHE A O 1
ATOM 767 N N . ILE A 1 96 ? 25.827 -0.244 -17.442 1.00 74.12 96 ILE A N 1
ATOM 768 C CA . ILE A 1 96 ? 24.636 0.564 -17.189 1.00 74.12 96 ILE A CA 1
ATOM 769 C C . ILE A 1 96 ? 24.951 1.614 -16.120 1.00 74.12 96 ILE A C 1
ATOM 771 O O . ILE A 1 96 ? 25.453 1.291 -15.043 1.00 74.12 96 ILE A O 1
ATOM 775 N N . ASN A 1 97 ? 24.617 2.868 -16.401 1.00 77.62 97 ASN A N 1
ATOM 776 C CA . ASN A 1 97 ? 24.684 3.963 -15.446 1.00 77.62 97 ASN A CA 1
ATOM 777 C C . ASN A 1 97 ? 23.491 4.914 -15.613 1.00 77.62 97 ASN A C 1
ATOM 779 O O . ASN A 1 97 ? 22.771 4.875 -16.610 1.00 77.62 97 ASN A O 1
ATOM 783 N N . TYR A 1 98 ? 23.296 5.772 -14.615 1.00 79.62 98 TYR A N 1
ATOM 784 C CA . TYR A 1 98 ? 22.188 6.733 -14.557 1.00 79.62 98 TYR A CA 1
ATOM 785 C C . TYR A 1 98 ? 22.678 8.185 -14.468 1.00 79.62 98 TYR A C 1
ATOM 787 O O . TYR A 1 98 ? 21.898 9.090 -14.180 1.00 79.62 98 TYR A O 1
ATOM 795 N N . PHE A 1 99 ? 23.980 8.406 -14.678 1.00 75.69 99 PHE A N 1
ATOM 796 C CA . PHE A 1 99 ? 24.631 9.710 -14.520 1.00 75.69 99 PHE A CA 1
ATOM 797 C C . PHE A 1 99 ? 24.797 10.461 -15.848 1.00 75.69 99 PHE A C 1
ATOM 799 O O . PHE A 1 99 ? 25.232 11.608 -15.840 1.00 75.69 99 PHE A O 1
ATOM 806 N N . GLY A 1 100 ? 24.390 9.851 -16.968 1.00 76.69 100 GLY A N 1
ATOM 807 C CA . GLY A 1 100 ? 24.488 10.455 -18.299 1.00 76.69 100 GLY A CA 1
ATOM 808 C C . GLY A 1 100 ? 25.804 10.174 -19.019 1.00 76.69 100 GLY A C 1
ATOM 809 O O . GLY A 1 100 ? 26.057 10.784 -20.055 1.00 76.69 100 GLY A O 1
ATOM 810 N N . ASP A 1 101 ? 26.629 9.263 -18.498 1.00 79.31 101 ASP A N 1
ATOM 811 C CA . ASP A 1 101 ? 27.912 8.920 -19.104 1.00 79.31 101 ASP A CA 1
ATOM 812 C C . ASP A 1 101 ? 27.722 7.833 -20.174 1.00 79.31 101 ASP A C 1
ATOM 814 O O . ASP A 1 101 ? 27.346 6.698 -19.877 1.00 79.31 101 ASP A O 1
ATOM 818 N N . GLY A 1 102 ? 28.006 8.166 -21.433 1.00 81.31 102 GLY A N 1
ATOM 819 C CA . GLY A 1 102 ? 27.938 7.236 -22.564 1.00 81.31 102 GLY A CA 1
ATOM 820 C C . GLY A 1 102 ? 26.701 7.414 -23.445 1.00 81.31 102 GLY A C 1
ATOM 821 O O . GLY A 1 102 ? 26.174 8.516 -23.602 1.00 81.31 102 GLY A O 1
ATOM 822 N N . THR A 1 103 ? 26.258 6.325 -24.070 1.00 83.75 103 THR A N 1
ATOM 823 C CA . THR A 1 103 ? 25.144 6.330 -25.031 1.00 83.75 103 THR A CA 1
ATOM 824 C C . THR A 1 103 ? 23.814 6.098 -24.331 1.00 83.75 103 THR A C 1
ATOM 826 O O . THR A 1 103 ? 23.701 5.276 -23.422 1.00 83.75 103 THR A O 1
ATOM 829 N N . HIS A 1 104 ? 22.785 6.848 -24.722 1.00 86.69 104 HIS A N 1
ATOM 830 C CA . HIS A 1 104 ? 21.449 6.649 -24.165 1.00 86.69 104 HIS A CA 1
ATOM 831 C C . HIS A 1 104 ? 20.886 5.307 -24.634 1.00 86.69 104 HIS A C 1
ATOM 833 O O . HIS A 1 104 ? 21.030 4.952 -25.799 1.00 86.69 104 HIS A O 1
ATOM 839 N N . ILE A 1 105 ? 20.205 4.571 -23.755 1.00 82.12 105 ILE A N 1
ATOM 840 C CA . ILE A 1 105 ? 19.729 3.221 -24.085 1.00 82.12 105 ILE A CA 1
ATOM 841 C C . ILE A 1 105 ? 18.670 3.179 -25.197 1.00 82.12 105 ILE A C 1
ATOM 843 O O . ILE A 1 105 ? 18.478 2.143 -25.820 1.00 82.12 105 ILE A O 1
ATOM 847 N N . SER A 1 106 ? 17.976 4.292 -25.451 1.00 80.50 106 SER A N 1
ATOM 848 C CA . SER A 1 106 ? 17.008 4.402 -26.550 1.00 80.50 106 SER A CA 1
ATOM 849 C C . SER A 1 106 ? 17.650 4.717 -27.904 1.00 80.50 106 SER A C 1
ATOM 851 O O . SER A 1 106 ? 16.948 4.742 -28.919 1.00 80.50 106 SER A O 1
ATOM 853 N N . ASP A 1 107 ? 18.965 4.958 -27.940 1.00 81.19 107 ASP A N 1
ATOM 854 C CA . ASP A 1 107 ? 19.690 5.218 -29.178 1.00 81.19 107 ASP A CA 1
ATOM 855 C C . ASP A 1 107 ? 19.642 3.974 -30.091 1.00 81.19 107 ASP A C 1
ATOM 857 O O . ASP A 1 107 ? 19.970 2.872 -29.648 1.00 81.19 107 ASP A O 1
ATOM 861 N N . PRO A 1 108 ? 19.252 4.109 -31.373 1.00 74.50 108 PRO A N 1
ATOM 862 C CA . PRO A 1 108 ? 19.202 2.990 -32.315 1.00 74.50 108 PRO A CA 1
ATOM 863 C C . PRO A 1 108 ? 20.539 2.265 -32.524 1.00 74.50 108 PRO A C 1
ATOM 865 O O . PRO A 1 108 ? 20.542 1.122 -32.977 1.00 74.50 108 PRO A O 1
ATOM 868 N N . SER A 1 109 ? 21.666 2.926 -32.240 1.00 73.56 109 SER A N 1
ATOM 869 C CA . SER A 1 109 ? 23.004 2.326 -32.295 1.00 73.56 109 SER A CA 1
ATOM 870 C C . SER A 1 109 ? 23.258 1.329 -31.162 1.00 73.56 109 SER A C 1
ATOM 872 O O . SER A 1 109 ? 24.114 0.452 -31.299 1.00 73.56 109 SER A O 1
ATOM 874 N N . VAL A 1 110 ? 22.490 1.418 -30.073 1.00 67.12 110 VAL A N 1
ATOM 875 C CA . VAL A 1 110 ? 22.516 0.454 -28.978 1.00 67.12 110 VAL A CA 1
ATOM 876 C C . VAL A 1 110 ? 21.714 -0.772 -29.395 1.00 67.12 110 VAL A C 1
ATOM 878 O O . VAL A 1 110 ? 20.482 -0.783 -29.442 1.00 67.12 110 VAL A O 1
ATOM 881 N N . VAL A 1 111 ? 22.449 -1.839 -29.683 1.00 65.56 111 VAL A N 1
ATOM 882 C CA . VAL A 1 111 ? 21.901 -3.132 -30.076 1.00 65.56 111 VAL A CA 1
ATOM 883 C C . VAL A 1 111 ? 22.402 -4.176 -29.087 1.00 65.56 111 VAL A C 1
ATOM 885 O O . VAL A 1 111 ? 23.601 -4.286 -28.836 1.00 65.56 111 VAL A O 1
ATOM 888 N N . LEU A 1 112 ? 21.485 -4.946 -28.501 1.00 62.91 112 LEU A N 1
ATOM 889 C CA . LEU A 1 112 ? 21.852 -6.026 -27.579 1.00 62.91 112 LEU A CA 1
ATOM 890 C C . LEU A 1 112 ? 22.492 -7.200 -28.328 1.00 62.91 112 LEU A C 1
ATOM 892 O O . LEU A 1 112 ? 22.418 -7.283 -29.553 1.00 62.91 112 LEU A O 1
ATOM 896 N N . MET A 1 113 ? 23.041 -8.172 -27.590 1.00 52.53 113 MET A N 1
ATOM 897 C CA . MET A 1 113 ? 23.691 -9.364 -28.164 1.00 52.53 113 MET A CA 1
ATOM 898 C C . MET A 1 113 ? 22.828 -10.140 -29.184 1.00 52.53 113 MET A C 1
ATOM 900 O O . MET A 1 113 ? 23.367 -10.885 -29.996 1.00 52.53 113 MET A O 1
ATOM 904 N N . ALA A 1 114 ? 21.505 -9.947 -29.181 1.00 49.94 114 ALA A N 1
ATOM 905 C CA . ALA A 1 114 ? 20.564 -10.555 -30.122 1.00 49.94 114 ALA A CA 1
ATOM 906 C C . ALA A 1 114 ? 20.319 -9.751 -31.421 1.00 49.94 114 ALA A C 1
ATOM 908 O O . ALA A 1 114 ? 19.454 -10.132 -32.209 1.00 49.94 114 ALA A O 1
ATOM 909 N N . GLY A 1 115 ? 21.017 -8.634 -31.659 1.00 60.03 115 GLY A N 1
ATOM 910 C CA . GLY A 1 115 ? 20.822 -7.827 -32.870 1.00 60.03 115 GLY A CA 1
ATOM 911 C C . GLY A 1 115 ? 19.539 -6.981 -32.871 1.00 60.03 115 GLY A C 1
ATOM 912 O O . GLY A 1 115 ? 19.147 -6.468 -33.916 1.00 60.03 115 GLY A O 1
ATOM 913 N N . GLN A 1 116 ? 18.868 -6.848 -31.721 1.00 64.75 116 GLN A N 1
ATOM 914 C CA . GLN A 1 116 ? 17.616 -6.100 -31.575 1.00 64.75 116 GLN A CA 1
ATOM 915 C C . GLN A 1 116 ? 17.835 -4.744 -30.895 1.00 64.75 116 GLN A C 1
ATOM 917 O O . GLN A 1 116 ? 18.617 -4.635 -29.946 1.00 64.75 116 GLN A O 1
ATOM 922 N N . GLN A 1 117 ? 17.116 -3.730 -31.385 1.00 72.88 117 GLN A N 1
ATOM 923 C CA . GLN A 1 117 ? 17.062 -2.394 -30.794 1.00 72.88 117 GLN A CA 1
ATOM 924 C C . GLN A 1 117 ? 16.426 -2.446 -29.398 1.00 72.88 117 GLN A C 1
ATOM 926 O O . GLN A 1 117 ? 15.475 -3.197 -29.170 1.00 72.88 117 GLN A O 1
ATOM 931 N N . VAL A 1 118 ? 16.932 -1.622 -28.479 1.00 75.81 118 VAL A N 1
ATOM 932 C CA . VAL A 1 118 ? 16.451 -1.575 -27.094 1.00 75.81 118 VAL A CA 1
ATOM 933 C C . VAL A 1 118 ? 15.262 -0.621 -26.948 1.00 75.81 118 VAL A C 1
ATOM 935 O O . VAL A 1 118 ? 15.391 0.561 -26.630 1.00 75.81 118 VAL A O 1
ATOM 938 N N . ASP A 1 119 ? 14.064 -1.144 -27.183 1.00 83.50 119 ASP A N 1
ATOM 939 C CA . ASP A 1 119 ? 12.817 -0.489 -26.778 1.00 83.50 119 ASP A CA 1
ATOM 940 C C . ASP A 1 119 ? 12.515 -0.678 -25.272 1.00 83.50 119 ASP A C 1
ATOM 942 O O . ASP A 1 119 ? 13.211 -1.391 -24.549 1.00 83.50 119 ASP A O 1
ATOM 946 N N . PHE A 1 120 ? 11.453 -0.042 -24.772 1.00 82.31 120 PHE A N 1
ATOM 947 C CA . PHE A 1 120 ? 11.074 -0.121 -23.356 1.00 82.31 120 PHE A CA 1
ATOM 948 C C . PHE A 1 120 ? 10.816 -1.560 -22.864 1.00 82.31 120 PHE A C 1
ATOM 950 O O . PHE A 1 120 ? 11.212 -1.927 -21.755 1.00 82.31 120 PHE A O 1
ATOM 957 N N . PHE A 1 121 ? 10.134 -2.384 -23.664 1.00 81.06 121 PHE A N 1
ATOM 958 C CA . PHE A 1 121 ? 9.746 -3.733 -23.248 1.00 81.06 121 PHE A CA 1
ATOM 959 C C . PHE A 1 121 ? 10.930 -4.696 -23.259 1.00 81.06 121 PHE A C 1
ATOM 961 O O . PHE A 1 121 ? 11.082 -5.496 -22.334 1.00 81.06 121 PHE A O 1
ATOM 968 N N . SER A 1 122 ? 11.787 -4.592 -24.272 1.00 76.38 122 SER A N 1
ATOM 969 C CA . SER A 1 122 ? 13.044 -5.322 -24.347 1.00 76.38 122 SER A CA 1
ATOM 970 C C . SER A 1 122 ? 13.973 -4.881 -23.220 1.00 76.38 122 SER A C 1
ATOM 972 O O . SER A 1 122 ? 14.473 -5.743 -22.508 1.00 76.38 122 SER A O 1
ATOM 974 N N . PHE A 1 123 ? 14.120 -3.580 -22.947 1.00 77.56 123 PHE A N 1
ATOM 975 C CA . PHE A 1 123 ? 14.858 -3.080 -21.782 1.00 77.56 123 PHE A CA 1
ATOM 976 C C . PHE A 1 123 ? 14.386 -3.737 -20.483 1.00 77.56 123 PHE A C 1
ATOM 978 O O . PHE A 1 123 ? 15.194 -4.318 -19.760 1.00 77.56 123 PHE A O 1
ATOM 985 N N . MET A 1 124 ? 13.075 -3.708 -20.216 1.00 76.06 124 MET A N 1
ATOM 986 C CA . MET A 1 124 ? 12.507 -4.338 -19.023 1.00 76.06 124 MET A CA 1
ATOM 987 C C . MET A 1 124 ? 12.809 -5.834 -18.968 1.00 76.06 124 MET A C 1
ATOM 989 O O . MET A 1 124 ? 13.192 -6.338 -17.920 1.00 76.06 124 MET A O 1
ATOM 993 N N . ASN A 1 125 ? 12.661 -6.559 -20.075 1.00 73.06 125 ASN A N 1
ATOM 994 C CA . ASN A 1 125 ? 12.935 -7.993 -20.104 1.00 73.06 125 ASN A CA 1
ATOM 995 C C . ASN A 1 125 ? 14.431 -8.303 -19.893 1.00 73.06 125 ASN A C 1
ATOM 997 O O . ASN A 1 125 ? 14.784 -9.240 -19.176 1.00 73.06 125 ASN A O 1
ATOM 1001 N N . ASN A 1 126 ? 15.313 -7.488 -20.471 1.00 68.12 126 ASN A N 1
ATOM 1002 C CA . ASN A 1 126 ? 16.759 -7.700 -20.461 1.00 68.12 126 ASN A CA 1
ATOM 1003 C C . ASN A 1 126 ? 17.410 -7.312 -19.133 1.00 68.12 126 ASN A C 1
ATOM 1005 O O . ASN A 1 126 ? 18.278 -8.042 -18.665 1.00 68.12 126 ASN A O 1
ATOM 1009 N N . LEU A 1 127 ? 16.921 -6.267 -18.456 1.00 68.62 127 LEU A N 1
ATOM 1010 C CA . LEU A 1 127 ? 17.372 -5.887 -17.108 1.00 68.62 127 LEU A CA 1
ATOM 1011 C C . LEU A 1 127 ? 17.221 -7.039 -16.094 1.00 68.62 127 LEU A C 1
ATOM 1013 O O . LEU A 1 127 ? 17.938 -7.109 -15.098 1.00 68.62 127 LEU A O 1
ATOM 1017 N N . TYR A 1 128 ? 16.308 -7.971 -16.375 1.00 62.09 128 TYR A N 1
ATOM 1018 C CA . TYR A 1 128 ? 16.031 -9.146 -15.557 1.00 62.09 128 TYR A CA 1
ATOM 1019 C C . TYR A 1 128 ? 16.637 -10.447 -16.083 1.00 62.09 128 TYR A C 1
ATOM 1021 O O . TYR A 1 128 ? 16.941 -11.330 -15.280 1.00 62.09 128 TYR A O 1
ATOM 1029 N N . SER A 1 129 ? 16.823 -10.566 -17.399 1.00 56.16 129 SER A N 1
ATOM 1030 C CA . SER A 1 129 ? 17.546 -11.688 -18.006 1.00 56.16 129 SER A CA 1
ATOM 1031 C C . SER A 1 129 ? 19.050 -11.617 -17.732 1.00 56.16 129 SER A C 1
ATOM 1033 O O . SER A 1 129 ? 19.706 -12.653 -17.693 1.00 56.16 129 SER A O 1
ATOM 1035 N N . ASP A 1 130 ? 19.589 -10.414 -17.523 1.00 52.50 130 ASP A N 1
ATOM 1036 C CA . ASP A 1 130 ? 21.027 -10.167 -17.448 1.00 52.50 130 ASP A CA 1
ATOM 1037 C C . ASP A 1 130 ? 21.525 -9.856 -16.027 1.00 52.50 130 ASP A C 1
ATOM 1039 O O . ASP A 1 130 ? 22.362 -8.985 -15.787 1.00 52.50 130 ASP A O 1
ATOM 1043 N N . ARG A 1 131 ? 21.075 -10.653 -15.046 1.00 51.91 131 ARG A N 1
ATOM 1044 C CA . ARG A 1 131 ? 21.775 -10.772 -13.747 1.00 51.91 131 ARG A CA 1
ATOM 1045 C C . ARG A 1 131 ? 23.202 -11.347 -13.884 1.00 51.91 131 ARG A C 1
ATOM 1047 O O . ARG A 1 131 ? 23.867 -11.534 -12.871 1.00 51.91 131 ARG A O 1
ATOM 1054 N N . ASN A 1 132 ? 23.684 -11.576 -15.109 1.00 41.38 132 ASN A N 1
ATOM 1055 C CA . ASN A 1 132 ? 25.066 -11.925 -15.428 1.00 41.38 132 ASN A CA 1
ATOM 1056 C C . ASN A 1 132 ? 25.989 -10.703 -15.603 1.00 41.38 132 ASN A C 1
ATOM 1058 O O . ASN A 1 132 ? 27.201 -10.892 -15.682 1.00 41.38 132 ASN A O 1
ATOM 1062 N N . PHE A 1 133 ? 25.484 -9.461 -15.561 1.00 42.12 133 PHE A N 1
ATOM 1063 C CA . PHE A 1 133 ? 26.344 -8.263 -15.536 1.00 42.12 133 PHE A CA 1
ATOM 1064 C C . PHE A 1 133 ? 27.085 -8.032 -14.203 1.00 42.12 133 PHE A C 1
ATOM 1066 O O . PHE A 1 133 ? 27.910 -7.124 -14.100 1.00 42.12 133 PHE A O 1
ATOM 1073 N N . GLN A 1 134 ? 26.843 -8.860 -13.182 1.00 37.94 134 GLN A N 1
ATOM 1074 C CA . GLN A 1 134 ? 27.661 -8.918 -11.971 1.00 37.94 134 GLN A CA 1
ATOM 1075 C C . GLN A 1 134 ? 28.281 -10.312 -11.864 1.00 37.94 134 GLN A C 1
ATOM 1077 O O . GLN A 1 134 ? 27.659 -11.254 -11.381 1.00 37.94 134 GLN A O 1
ATOM 1082 N N . HIS A 1 135 ? 29.515 -10.453 -12.347 1.00 37.38 135 HIS A N 1
ATOM 1083 C CA . HIS A 1 135 ? 30.363 -11.614 -12.083 1.00 37.38 135 HIS A CA 1
ATOM 1084 C C . HIS A 1 135 ? 30.243 -12.087 -10.616 1.00 37.38 135 HIS A C 1
ATOM 1086 O O . HIS A 1 135 ? 30.416 -11.250 -9.733 1.00 37.38 135 HIS A O 1
ATOM 1092 N N . LEU A 1 136 ? 30.024 -13.404 -10.386 1.00 34.75 136 LEU A N 1
ATOM 1093 C CA . LEU A 1 136 ? 30.528 -14.241 -9.257 1.00 34.75 136 LEU A CA 1
ATOM 1094 C C . LEU A 1 136 ? 29.580 -15.287 -8.613 1.00 34.75 136 LEU A C 1
ATOM 1096 O O . LEU A 1 136 ? 29.823 -15.637 -7.465 1.00 34.75 136 LEU A O 1
ATOM 1100 N N . ILE A 1 137 ? 28.584 -15.899 -9.273 1.00 33.38 137 ILE A N 1
ATOM 1101 C CA . ILE A 1 137 ? 28.048 -17.194 -8.767 1.00 33.38 137 ILE A CA 1
ATOM 1102 C C . ILE A 1 137 ? 27.664 -18.123 -9.933 1.00 33.38 137 ILE A C 1
ATOM 1104 O O . ILE A 1 137 ? 26.810 -17.744 -10.733 1.00 33.38 137 ILE A O 1
ATOM 1108 N N . PRO A 1 138 ? 28.245 -19.337 -10.047 1.00 31.75 138 PRO A N 1
ATOM 1109 C CA . PRO A 1 138 ? 27.788 -20.326 -11.011 1.00 31.75 138 PRO A CA 1
ATOM 1110 C C . PRO A 1 138 ? 26.492 -20.932 -10.475 1.00 31.75 138 PRO A C 1
ATOM 1112 O O . PRO A 1 138 ? 26.496 -21.596 -9.439 1.00 31.75 138 PRO A O 1
ATOM 1115 N N . VAL A 1 139 ? 25.373 -20.677 -11.147 1.00 42.03 139 VAL A N 1
ATOM 1116 C CA . VAL A 1 139 ? 24.113 -21.341 -10.814 1.00 42.03 139 VAL A CA 1
ATOM 1117 C C . VAL A 1 139 ? 23.644 -22.143 -12.008 1.00 42.03 139 VAL A C 1
ATOM 1119 O O . VAL A 1 139 ? 22.955 -21.649 -12.899 1.00 42.03 139 VAL A O 1
ATOM 1122 N N . ASP A 1 140 ? 24.035 -23.410 -11.992 1.00 36.88 140 ASP A N 1
ATOM 1123 C CA . ASP A 1 140 ? 23.413 -24.433 -12.806 1.00 36.88 140 ASP A CA 1
ATOM 1124 C C . ASP A 1 140 ? 21.957 -24.619 -12.351 1.00 36.88 140 ASP A C 1
ATOM 1126 O O . ASP A 1 140 ? 21.670 -24.832 -11.175 1.00 36.88 140 ASP A O 1
ATOM 1130 N N . GLN A 1 141 ? 21.046 -24.550 -13.324 1.00 41.66 141 GLN A N 1
ATOM 1131 C CA . GLN A 1 141 ? 19.640 -24.956 -13.242 1.00 41.66 141 GLN A CA 1
ATOM 1132 C C . GLN A 1 141 ? 18.760 -24.196 -12.239 1.00 41.66 141 GLN A C 1
ATOM 1134 O O . GLN A 1 141 ? 18.304 -24.758 -11.245 1.00 41.66 141 GLN A O 1
ATOM 1139 N N . VAL A 1 142 ? 18.380 -22.954 -12.561 1.00 41.16 142 VAL A N 1
ATOM 1140 C CA . VAL A 1 142 ? 17.207 -22.333 -11.928 1.00 41.16 142 VAL A CA 1
ATOM 1141 C C . VAL A 1 142 ? 16.196 -21.868 -12.965 1.00 41.16 142 VAL A C 1
ATOM 1143 O O . VAL A 1 142 ? 16.513 -21.190 -13.938 1.00 41.16 142 VAL A O 1
ATOM 1146 N N . LEU A 1 143 ? 14.964 -22.324 -12.732 1.00 40.91 143 LEU A N 1
ATOM 1147 C CA . LEU A 1 143 ? 13.728 -22.013 -13.432 1.00 40.91 143 LEU A CA 1
ATOM 1148 C C . LEU A 1 143 ? 13.703 -20.533 -13.846 1.00 40.91 143 LEU A C 1
ATOM 1150 O O . LEU A 1 143 ? 13.596 -19.652 -12.993 1.00 40.91 143 LEU A O 1
ATOM 1154 N N . ILE A 1 144 ? 13.783 -20.273 -15.154 1.00 49.44 144 ILE A N 1
ATOM 1155 C CA . ILE A 1 144 ? 13.642 -18.939 -15.750 1.00 49.44 144 ILE A CA 1
ATOM 1156 C C . ILE A 1 144 ? 12.162 -18.547 -15.650 1.00 49.44 144 ILE A C 1
ATOM 1158 O O . ILE A 1 144 ? 11.421 -18.539 -16.630 1.00 49.44 144 ILE A O 1
ATOM 1162 N N . VAL A 1 145 ? 11.681 -18.270 -14.438 1.00 52.53 145 VAL A N 1
ATOM 1163 C CA . VAL A 1 145 ? 10.517 -17.398 -14.304 1.00 52.53 145 VAL A CA 1
ATOM 1164 C C . VAL A 1 145 ? 11.004 -16.038 -14.795 1.00 52.53 145 VAL A C 1
ATOM 1166 O O . VAL A 1 145 ? 12.039 -15.584 -14.300 1.00 52.53 145 VAL A O 1
ATOM 1169 N N . PRO A 1 146 ? 10.337 -15.380 -15.760 1.00 66.69 146 PRO A N 1
ATOM 1170 C CA . PRO A 1 146 ? 10.819 -14.094 -16.241 1.00 66.69 146 PRO A CA 1
ATOM 1171 C C . PRO A 1 146 ? 10.791 -13.147 -15.044 1.00 66.69 146 PRO A C 1
ATOM 1173 O O . PRO A 1 146 ? 9.715 -12.861 -14.516 1.00 66.69 146 PRO A O 1
ATOM 1176 N N . ALA A 1 147 ? 11.962 -12.739 -14.550 1.00 71.94 147 ALA A N 1
ATOM 1177 C CA . ALA A 1 147 ? 12.087 -12.055 -13.262 1.00 71.94 147 ALA A CA 1
ATOM 1178 C C . ALA A 1 147 ? 11.272 -10.747 -13.204 1.00 71.94 147 ALA A C 1
ATOM 1180 O O . ALA A 1 147 ? 10.820 -10.352 -12.131 1.00 71.94 147 ALA A O 1
ATOM 1181 N N . LEU A 1 148 ? 10.936 -10.177 -14.366 1.00 77.00 148 LEU A N 1
ATOM 1182 C CA . LEU A 1 148 ? 9.944 -9.115 -14.511 1.00 77.00 148 LEU A CA 1
ATOM 1183 C C . LEU A 1 148 ? 8.577 -9.466 -13.893 1.00 77.00 148 LEU A C 1
ATOM 1185 O O . LEU A 1 148 ? 8.013 -8.664 -13.155 1.00 77.00 148 LEU A O 1
ATOM 1189 N N . TRP A 1 149 ? 8.030 -10.655 -14.161 1.00 82.44 149 TRP A N 1
ATOM 1190 C CA . TRP A 1 149 ? 6.733 -11.065 -13.608 1.00 82.44 149 TRP A CA 1
ATOM 1191 C C . TRP A 1 149 ? 6.787 -11.263 -12.102 1.00 82.44 149 TRP A C 1
ATOM 1193 O O . TRP A 1 149 ? 5.810 -10.967 -11.418 1.00 82.44 149 TRP A O 1
ATOM 1203 N N . VAL A 1 150 ? 7.925 -11.731 -11.584 1.00 82.38 150 VAL A N 1
ATOM 1204 C CA . VAL A 1 150 ? 8.146 -11.848 -10.140 1.00 82.38 150 VAL A CA 1
ATOM 1205 C C . VAL A 1 150 ? 8.097 -10.463 -9.503 1.00 82.38 150 VAL A C 1
ATOM 1207 O O . VAL A 1 150 ? 7.399 -10.281 -8.514 1.00 82.38 150 VAL A O 1
ATOM 1210 N N . GLU A 1 151 ? 8.748 -9.470 -10.101 1.00 84.69 151 GLU A N 1
ATOM 1211 C CA . GLU A 1 151 ? 8.777 -8.086 -9.610 1.00 84.69 151 GLU A CA 1
ATOM 1212 C C . GLU A 1 151 ? 7.409 -7.405 -9.706 1.00 84.69 151 GLU A C 1
ATOM 1214 O O . GLU A 1 151 ? 6.963 -6.790 -8.737 1.00 84.69 151 GLU A O 1
ATOM 1219 N N . VAL A 1 152 ? 6.687 -7.587 -10.818 1.00 89.31 152 VAL A N 1
ATOM 1220 C CA . VAL A 1 152 ? 5.295 -7.127 -10.961 1.00 89.31 152 VAL A CA 1
ATOM 1221 C C . VAL A 1 152 ? 4.413 -7.765 -9.887 1.00 89.31 152 VAL A C 1
ATOM 1223 O O . VAL A 1 152 ? 3.672 -7.064 -9.196 1.00 89.31 152 VAL A O 1
ATOM 1226 N N . ALA A 1 153 ? 4.506 -9.08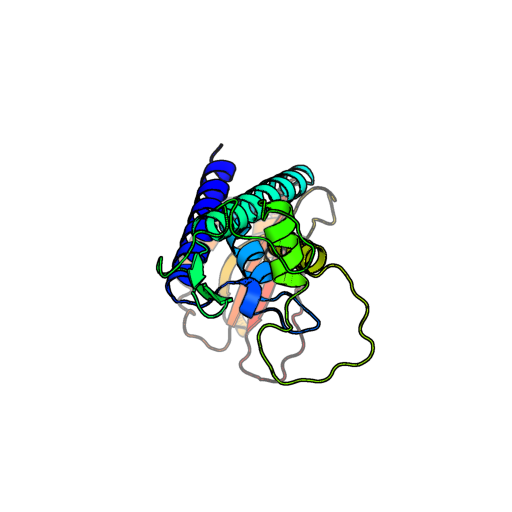6 -9.705 1.00 90.06 153 ALA A N 1
ATOM 1227 C CA . ALA A 1 153 ? 3.740 -9.804 -8.693 1.00 90.06 153 ALA A CA 1
ATOM 1228 C C . ALA A 1 153 ? 4.100 -9.334 -7.279 1.00 90.06 153 ALA A C 1
ATOM 1230 O O . ALA A 1 153 ? 3.205 -9.104 -6.470 1.00 90.06 153 ALA A O 1
ATOM 1231 N N . GLY A 1 154 ? 5.386 -9.126 -6.997 1.00 91.19 154 GLY A N 1
ATOM 1232 C CA . GLY A 1 154 ? 5.887 -8.586 -5.739 1.00 91.19 154 GLY A CA 1
ATOM 1233 C C . GLY A 1 154 ? 5.350 -7.192 -5.445 1.00 91.19 154 GLY A C 1
ATOM 1234 O O . GLY A 1 154 ? 4.854 -6.940 -4.348 1.00 91.19 154 GLY A O 1
ATOM 1235 N N . TYR A 1 155 ? 5.374 -6.307 -6.439 1.00 93.00 155 TYR A N 1
ATOM 1236 C CA . TYR A 1 155 ? 4.859 -4.947 -6.324 1.00 93.00 155 TYR A CA 1
ATOM 1237 C C . TYR A 1 155 ? 3.350 -4.931 -6.064 1.00 93.00 155 TYR A C 1
ATOM 1239 O O . TYR A 1 155 ? 2.875 -4.267 -5.140 1.00 93.00 155 TYR A O 1
ATOM 1247 N N . VAL A 1 156 ? 2.579 -5.707 -6.832 1.00 94.50 156 VAL A N 1
ATOM 1248 C CA . VAL A 1 156 ? 1.125 -5.822 -6.641 1.00 94.50 156 VAL A CA 1
ATOM 1249 C C . VAL A 1 156 ? 0.796 -6.469 -5.293 1.00 94.50 156 VAL A C 1
ATOM 1251 O O . VAL A 1 156 ? -0.093 -5.988 -4.589 1.00 94.50 156 VAL A O 1
ATOM 1254 N N . ALA A 1 157 ? 1.528 -7.510 -4.889 1.00 94.25 157 ALA A N 1
ATOM 1255 C CA . ALA A 1 157 ? 1.372 -8.143 -3.582 1.00 94.25 157 ALA A CA 1
ATOM 1256 C C . ALA A 1 157 ? 1.657 -7.156 -2.443 1.00 94.25 157 ALA A C 1
ATOM 1258 O O . ALA A 1 157 ? 0.890 -7.095 -1.484 1.00 94.25 157 ALA A O 1
ATOM 1259 N N . GLY A 1 158 ? 2.701 -6.333 -2.573 1.00 94.44 158 GLY A N 1
ATOM 1260 C CA . GLY A 1 158 ? 3.010 -5.253 -1.637 1.00 94.44 158 GLY A CA 1
ATOM 1261 C C . GLY A 1 158 ? 1.870 -4.248 -1.522 1.00 94.44 158 GLY A C 1
ATOM 1262 O O . GLY A 1 158 ? 1.410 -3.946 -0.421 1.00 94.44 158 GLY A O 1
ATOM 1263 N N . ALA A 1 159 ? 1.334 -3.790 -2.652 1.00 95.06 159 ALA A N 1
ATOM 1264 C CA . ALA A 1 159 ? 0.203 -2.865 -2.668 1.00 95.06 159 ALA A CA 1
ATOM 1265 C C . ALA A 1 159 ? -1.066 -3.451 -2.025 1.00 95.06 159 ALA A C 1
ATOM 1267 O O . ALA A 1 159 ? -1.831 -2.749 -1.362 1.00 95.06 159 ALA A O 1
ATOM 1268 N N . LEU A 1 160 ? -1.283 -4.755 -2.182 1.00 94.38 160 LEU A N 1
ATOM 1269 C CA . LEU A 1 160 ? -2.419 -5.459 -1.595 1.00 94.38 160 LEU A CA 1
ATOM 1270 C C . LEU A 1 160 ? -2.194 -5.895 -0.146 1.00 94.38 160 LEU A C 1
ATOM 1272 O O . LEU A 1 160 ? -3.167 -6.226 0.523 1.00 94.38 160 LEU A O 1
ATOM 1276 N N . ALA A 1 161 ? -0.969 -5.875 0.378 1.00 93.56 161 ALA A N 1
ATOM 1277 C CA . ALA A 1 161 ? -0.678 -6.305 1.745 1.00 93.56 161 ALA A CA 1
ATOM 1278 C C . ALA A 1 161 ? -1.162 -5.300 2.807 1.00 93.56 161 ALA A C 1
ATOM 1280 O O . ALA A 1 161 ? -1.583 -5.704 3.894 1.00 93.56 161 ALA A O 1
ATOM 1281 N N . ILE A 1 162 ? -1.172 -3.996 2.498 1.00 89.69 162 ILE A N 1
ATOM 1282 C CA . ILE A 1 162 ? -1.613 -2.940 3.426 1.00 89.69 162 ILE A CA 1
ATOM 1283 C C . ILE A 1 162 ? -3.007 -3.191 4.029 1.00 89.69 162 ILE A C 1
ATOM 1285 O O . ILE A 1 162 ? -3.129 -3.108 5.253 1.00 89.69 162 ILE A O 1
ATOM 1289 N N . PRO A 1 163 ? -4.075 -3.497 3.268 1.00 85.06 163 PRO A N 1
ATOM 1290 C CA . PRO A 1 163 ? -5.386 -3.738 3.855 1.00 85.06 163 PRO A CA 1
ATOM 1291 C C . PRO A 1 163 ? -5.370 -4.917 4.825 1.00 85.06 163 PRO A C 1
ATOM 1293 O O . PRO A 1 163 ? -6.043 -4.825 5.845 1.00 85.06 163 PRO A O 1
ATOM 1296 N N . PHE A 1 164 ? -4.586 -5.973 4.588 1.00 85.06 164 PHE A N 1
ATOM 1297 C CA . PHE A 1 164 ? -4.459 -7.090 5.532 1.00 85.06 164 PHE A CA 1
ATOM 1298 C C . PHE A 1 164 ? -3.721 -6.673 6.808 1.00 85.06 164 PHE A C 1
ATOM 1300 O O . PHE A 1 164 ? -4.219 -6.915 7.907 1.00 85.06 164 PHE A O 1
ATOM 1307 N N . LEU A 1 165 ? -2.605 -5.948 6.672 1.00 84.62 165 LEU A N 1
ATOM 1308 C CA . LEU A 1 165 ? -1.844 -5.404 7.803 1.00 84.62 165 LEU A CA 1
ATOM 1309 C C . LEU A 1 165 ? -2.688 -4.443 8.656 1.00 84.62 165 LEU A C 1
ATOM 1311 O O . LEU A 1 165 ? -2.644 -4.477 9.885 1.00 84.62 165 LEU A O 1
ATOM 1315 N N . LEU A 1 166 ? -3.504 -3.604 8.015 1.00 78.44 166 LEU A N 1
ATOM 1316 C CA . LEU A 1 166 ? -4.379 -2.655 8.703 1.00 78.44 166 LEU A CA 1
ATOM 1317 C C . LEU A 1 166 ? -5.673 -3.296 9.229 1.00 78.44 166 LEU A C 1
ATOM 1319 O O . LEU A 1 166 ? -6.251 -2.779 10.189 1.00 78.44 166 LEU A O 1
ATOM 1323 N N . SER A 1 167 ? -6.128 -4.406 8.637 1.00 69.50 167 SER A N 1
ATOM 1324 C CA . SER A 1 167 ? -7.338 -5.133 9.057 1.00 69.50 167 SER A CA 1
ATOM 1325 C C . SER A 1 167 ? -7.092 -6.139 10.177 1.00 69.50 167 SER A C 1
ATOM 1327 O O . SER A 1 167 ? -8.064 -6.595 10.773 1.00 69.50 167 SER A O 1
ATOM 1329 N N . ALA A 1 168 ? -5.833 -6.424 10.531 1.00 63.19 168 ALA A N 1
ATOM 1330 C CA . ALA A 1 168 ? -5.460 -7.345 11.612 1.00 63.19 168 ALA A CA 1
ATOM 1331 C C . ALA A 1 168 ? -6.099 -7.019 12.983 1.00 63.19 168 ALA A C 1
ATOM 1333 O O . ALA A 1 168 ? -6.092 -7.851 13.881 1.00 63.19 168 ALA A O 1
ATOM 1334 N N . ASN A 1 169 ? -6.696 -5.831 13.144 1.00 62.22 169 ASN A N 1
ATOM 1335 C CA . ASN A 1 169 ? -7.380 -5.393 14.364 1.00 62.22 169 ASN A CA 1
ATOM 1336 C C . ASN A 1 169 ? -8.868 -5.040 14.163 1.00 62.22 169 ASN A C 1
ATOM 1338 O O . ASN A 1 169 ? -9.432 -4.282 14.955 1.00 62.22 169 ASN A O 1
ATOM 1342 N N . VAL A 1 170 ? -9.513 -5.520 13.093 1.00 68.44 170 VAL A N 1
ATOM 1343 C CA . VAL A 1 170 ? -10.921 -5.208 12.800 1.00 68.44 170 VAL A CA 1
ATOM 1344 C C . VAL A 1 170 ? -11.792 -6.447 13.008 1.00 68.44 170 VAL A C 1
ATOM 1346 O O . VAL A 1 170 ? -11.750 -7.396 12.231 1.00 68.44 170 VAL A O 1
ATOM 1349 N N . TYR A 1 171 ? -12.629 -6.423 14.046 1.00 74.75 171 TYR A N 1
ATOM 1350 C CA . TYR A 1 171 ? -13.540 -7.523 14.366 1.00 74.75 171 TYR A CA 1
ATOM 1351 C C . TYR A 1 171 ? -14.866 -7.366 13.618 1.00 74.75 171 TYR A C 1
ATOM 1353 O O . TYR A 1 171 ? -15.530 -6.328 13.700 1.00 74.75 171 TYR A O 1
ATOM 1361 N N . LYS A 1 172 ? -15.276 -8.405 12.888 1.00 76.75 172 LYS A N 1
ATOM 1362 C CA . LYS A 1 172 ? -16.567 -8.448 12.192 1.00 76.75 172 LYS A CA 1
ATOM 1363 C C . LYS A 1 172 ? -17.703 -8.647 13.200 1.00 76.75 172 LYS A C 1
ATOM 1365 O O . LYS A 1 172 ? -17.585 -9.446 14.128 1.00 76.75 172 LYS A O 1
ATOM 1370 N N . CYS A 1 173 ? -18.810 -7.928 13.027 1.00 80.62 173 CYS A N 1
ATOM 1371 C CA . CYS A 1 173 ? -19.964 -8.059 13.909 1.00 80.62 173 CYS A CA 1
ATOM 1372 C C . CYS A 1 173 ? -20.677 -9.393 13.690 1.00 80.62 173 CYS A C 1
ATOM 1374 O O . CYS A 1 173 ? -21.161 -9.666 12.591 1.00 80.62 173 CYS A O 1
ATOM 1376 N N . LYS A 1 174 ? -20.788 -10.199 14.755 1.00 82.06 174 LYS A N 1
ATOM 1377 C CA . LYS A 1 174 ? -21.478 -11.496 14.708 1.00 82.06 174 LYS A CA 1
ATOM 1378 C C . LYS A 1 174 ? -22.988 -11.350 14.493 1.00 82.06 174 LYS A C 1
ATOM 1380 O O . LYS A 1 174 ? -23.578 -12.201 13.844 1.00 82.06 174 LYS A O 1
ATOM 1385 N N . ARG A 1 175 ? -23.607 -10.268 14.988 1.00 83.75 175 ARG A N 1
ATOM 1386 C CA . ARG A 1 175 ? -25.067 -10.074 14.913 1.00 83.75 175 ARG A CA 1
ATOM 1387 C C . ARG A 1 175 ? -25.559 -9.716 13.512 1.00 83.75 175 ARG A C 1
ATOM 1389 O O . ARG A 1 175 ? -26.558 -10.261 13.073 1.00 83.75 175 ARG A O 1
ATOM 1396 N N . CYS A 1 176 ? -24.901 -8.775 12.833 1.00 84.00 176 CYS A N 1
ATOM 1397 C CA . CYS A 1 176 ? -25.382 -8.269 11.540 1.00 84.00 176 CYS A CA 1
ATOM 1398 C C . CYS A 1 176 ? -24.578 -8.749 10.330 1.00 84.00 176 CYS A C 1
ATOM 1400 O O . CYS A 1 176 ? -24.966 -8.400 9.220 1.00 84.00 176 CYS A O 1
ATOM 1402 N N . THR A 1 177 ? -23.450 -9.449 10.544 1.00 74.81 177 THR A N 1
ATOM 1403 C CA . THR A 1 177 ? -22.509 -10.011 9.541 1.00 74.81 177 THR A CA 1
ATOM 1404 C C . THR A 1 177 ? -21.985 -9.049 8.462 1.00 74.81 177 THR A C 1
ATOM 1406 O O . THR A 1 177 ? -21.092 -9.398 7.697 1.00 74.81 177 THR A O 1
ATOM 1409 N N . THR A 1 178 ? -22.470 -7.815 8.424 1.00 75.75 178 THR A N 1
ATOM 1410 C CA . THR A 1 178 ? -22.187 -6.783 7.421 1.00 75.75 178 THR A CA 1
ATOM 1411 C C . THR A 1 178 ? -21.440 -5.597 8.030 1.00 75.75 178 THR A C 1
ATOM 1413 O O . THR A 1 178 ? -20.787 -4.836 7.319 1.00 75.75 178 THR A O 1
ATOM 1416 N N . GLY A 1 179 ? -21.519 -5.431 9.354 1.00 75.69 179 GLY A N 1
ATOM 1417 C CA . GLY A 1 179 ? -20.834 -4.386 10.104 1.00 75.69 179 GLY A CA 1
ATOM 1418 C C . GLY A 1 179 ? -19.524 -4.836 10.741 1.00 75.69 179 GLY A C 1
ATOM 1419 O O . GLY A 1 179 ? -19.288 -6.020 10.979 1.00 75.69 179 GLY A O 1
ATOM 1420 N N . TYR A 1 180 ? -18.696 -3.852 11.080 1.00 79.31 180 TYR A N 1
ATOM 1421 C CA . TYR A 1 180 ? -17.467 -4.025 11.851 1.00 79.31 180 TYR A CA 1
ATOM 1422 C C . TYR A 1 180 ? -17.608 -3.355 13.212 1.00 79.31 180 TYR A C 1
ATOM 1424 O O . TYR A 1 180 ? -18.338 -2.367 13.351 1.00 79.31 180 TYR A O 1
ATOM 1432 N N . TYR A 1 181 ? -16.910 -3.894 14.202 1.00 81.12 181 TYR A N 1
ATOM 1433 C CA . TYR A 1 181 ? -16.829 -3.312 15.528 1.00 81.12 181 TYR A CA 1
ATOM 1434 C C . TYR A 1 181 ? -15.810 -2.165 15.577 1.00 81.12 181 TYR A C 1
ATOM 1436 O O . TYR A 1 181 ? -14.677 -2.276 15.106 1.00 81.12 181 TYR A O 1
ATOM 1444 N N . SER A 1 182 ? -16.221 -1.053 16.175 1.00 80.94 182 SER A N 1
ATOM 1445 C CA . SER A 1 182 ? -15.383 0.049 16.613 1.00 80.94 182 SER A CA 1
ATOM 1446 C C . SER A 1 182 ? -15.056 -0.095 18.089 1.00 80.94 182 SER A C 1
ATOM 1448 O O . SER A 1 182 ? -15.966 -0.089 18.912 1.00 80.94 182 SER A O 1
ATOM 1450 N N . THR A 1 183 ? -13.773 -0.154 18.425 1.00 80.62 183 THR A N 1
ATOM 1451 C CA . THR A 1 183 ? -13.290 -0.031 19.801 1.00 80.62 183 THR A CA 1
ATOM 1452 C C . THR A 1 183 ? -13.085 1.442 20.153 1.00 80.62 183 THR A C 1
ATOM 1454 O O . THR A 1 183 ? -12.402 2.169 19.424 1.00 80.62 183 THR A O 1
ATOM 1457 N N . THR A 1 184 ? -13.664 1.866 21.273 1.00 84.19 184 THR A N 1
ATOM 1458 C CA . THR A 1 184 ? -13.462 3.177 21.895 1.00 84.19 184 THR A CA 1
ATOM 1459 C C . THR A 1 184 ? -12.990 2.937 23.321 1.00 84.19 184 THR A C 1
ATOM 1461 O O . THR A 1 184 ? -13.688 2.288 24.098 1.00 84.19 184 THR A O 1
ATOM 1464 N N . LYS A 1 185 ? -11.794 3.423 23.665 1.00 85.94 185 LYS A N 1
ATOM 1465 C CA . LYS A 1 185 ? -11.308 3.385 25.049 1.00 85.94 185 LYS A CA 1
ATOM 1466 C C . LYS A 1 185 ? -12.220 4.261 25.909 1.00 85.94 185 LYS A C 1
ATOM 1468 O O . LYS A 1 185 ? -12.454 5.410 25.546 1.00 85.94 185 LYS A O 1
ATOM 1473 N N . LEU A 1 186 ? -12.715 3.715 27.017 1.00 88.12 186 LEU A N 1
ATOM 1474 C CA . LEU A 1 186 ? -13.476 4.471 28.005 1.00 88.12 186 LEU A CA 1
ATOM 1475 C C . LEU A 1 186 ? -12.502 5.119 28.989 1.00 88.12 186 LEU A C 1
ATOM 1477 O O . LEU A 1 186 ? -12.246 6.312 28.874 1.00 88.12 186 LEU A O 1
ATOM 1481 N N . PHE A 1 187 ? -11.895 4.337 29.878 1.00 88.50 187 PHE A N 1
ATOM 1482 C CA . PHE A 1 187 ? -10.951 4.813 30.892 1.00 88.50 187 PHE A CA 1
ATOM 1483 C C . PHE A 1 187 ? -10.064 3.660 31.393 1.00 88.50 187 PHE A C 1
ATOM 1485 O O . PHE A 1 187 ? -10.273 2.497 31.029 1.00 88.50 187 PHE A O 1
ATOM 1492 N N . ASP A 1 188 ? -9.031 4.003 32.163 1.00 89.44 188 ASP A N 1
ATOM 1493 C CA . ASP A 1 188 ? -8.152 3.042 32.838 1.00 89.44 188 ASP A CA 1
ATOM 1494 C C . ASP A 1 188 ? -8.561 2.933 34.315 1.00 89.44 188 ASP A C 1
ATOM 1496 O O . ASP A 1 188 ? -8.875 3.947 34.933 1.00 89.44 188 ASP A O 1
ATOM 1500 N N . VAL A 1 189 ? -8.532 1.724 34.879 1.00 89.69 189 VAL A N 1
ATOM 1501 C CA . VAL A 1 189 ? -8.821 1.448 36.297 1.00 89.69 189 VAL A CA 1
ATOM 1502 C C . VAL A 1 189 ? -7.762 0.534 36.899 1.00 89.69 189 VAL A C 1
ATOM 1504 O O . VAL A 1 189 ? -7.047 -0.169 36.176 1.00 89.69 189 VAL A O 1
ATOM 1507 N N . LEU A 1 190 ? -7.655 0.526 38.225 1.00 88.56 190 LEU A N 1
ATOM 1508 C CA . LEU A 1 190 ? -6.859 -0.480 38.921 1.00 88.56 190 LEU A CA 1
ATOM 1509 C C . LEU A 1 190 ? -7.569 -1.845 38.859 1.00 88.56 190 LEU A C 1
ATOM 1511 O O . LEU A 1 190 ? -8.801 -1.887 38.857 1.00 88.56 190 LEU A O 1
ATOM 1515 N N . PRO A 1 191 ? -6.832 -2.972 38.823 1.00 86.88 191 PRO A N 1
ATOM 1516 C CA . PRO A 1 191 ? -7.442 -4.304 38.794 1.00 86.88 191 PRO A CA 1
ATOM 1517 C C . PRO A 1 191 ? -8.423 -4.561 39.943 1.00 86.88 191 PRO A C 1
ATOM 1519 O O . PRO A 1 191 ? -9.438 -5.214 39.740 1.00 86.88 191 PRO A O 1
ATOM 1522 N N . GLU A 1 192 ? -8.149 -4.003 41.122 1.00 88.56 192 GLU A N 1
ATOM 1523 C CA . GLU A 1 192 ? -8.993 -4.120 42.319 1.00 88.56 192 GLU A CA 1
ATOM 1524 C C . GLU A 1 192 ? -10.346 -3.409 42.163 1.00 88.56 192 GLU A C 1
ATOM 1526 O O . GLU A 1 192 ? -11.353 -3.830 42.728 1.00 88.56 192 GLU A O 1
ATOM 1531 N N . GLU A 1 193 ? -10.390 -2.345 41.360 1.00 88.19 193 GLU A N 1
ATOM 1532 C CA . GLU A 1 193 ? -11.598 -1.553 41.116 1.00 88.19 193 GLU A CA 1
ATOM 1533 C C . GLU A 1 193 ? -12.407 -2.072 39.922 1.00 88.19 193 GLU A C 1
ATOM 1535 O O . GLU A 1 193 ? -13.553 -1.664 39.727 1.00 88.19 193 GLU A O 1
ATOM 1540 N N . TYR A 1 194 ? -11.837 -2.983 39.126 1.00 86.88 194 TYR A N 1
ATOM 1541 C CA . TYR A 1 194 ? -12.417 -3.424 37.861 1.00 86.88 194 TYR A CA 1
ATOM 1542 C C . TYR A 1 194 ? -13.838 -3.978 38.010 1.00 86.88 194 TYR A C 1
ATOM 1544 O O . TYR A 1 194 ? -14.734 -3.531 37.297 1.00 86.88 194 TYR A O 1
ATOM 1552 N N . GLU A 1 195 ? -14.074 -4.898 38.949 1.00 87.50 195 GLU A N 1
ATOM 1553 C CA . GLU A 1 195 ? -15.400 -5.511 39.124 1.00 87.50 195 GLU A CA 1
ATOM 1554 C C . GLU A 1 195 ? -16.458 -4.490 39.562 1.00 87.50 195 GLU A C 1
ATOM 1556 O O . GLU A 1 195 ? -17.603 -4.527 39.104 1.00 87.50 195 GLU A O 1
ATOM 1561 N N . LYS A 1 196 ? -16.067 -3.519 40.396 1.00 90.38 196 LYS A N 1
ATOM 1562 C CA . LYS A 1 196 ? -16.953 -2.434 40.827 1.00 90.38 196 LYS A CA 1
ATOM 1563 C C . LYS A 1 196 ? -17.348 -1.552 39.643 1.00 90.38 196 LYS A C 1
ATOM 1565 O O . LYS A 1 196 ? -18.527 -1.271 39.439 1.00 90.38 196 LYS A O 1
ATOM 1570 N N . GLU A 1 197 ? -16.368 -1.132 38.853 1.00 89.25 197 GLU A N 1
ATOM 1571 C CA . GLU A 1 197 ? -16.575 -0.261 37.693 1.00 89.25 197 GLU A CA 1
ATOM 1572 C C . GLU A 1 197 ? -17.349 -0.983 36.578 1.00 89.25 197 GLU A C 1
ATOM 1574 O O . GLU A 1 197 ? -18.231 -0.399 35.944 1.00 89.25 197 GLU A O 1
ATOM 1579 N N . ARG A 1 198 ? -17.100 -2.286 36.392 1.00 85.69 198 ARG A N 1
ATOM 1580 C CA . ARG A 1 198 ? -17.856 -3.160 35.486 1.00 85.69 198 ARG A CA 1
ATOM 1581 C C . ARG A 1 198 ? -19.335 -3.216 35.863 1.00 85.69 198 ARG A C 1
ATOM 1583 O O . ARG A 1 198 ? -20.178 -3.031 34.985 1.00 85.69 198 ARG A O 1
ATOM 1590 N N . ALA A 1 199 ? -19.658 -3.430 37.139 1.00 87.56 199 ALA A N 1
ATOM 1591 C CA . ALA A 1 199 ? -21.043 -3.499 37.604 1.00 87.56 199 ALA A CA 1
ATOM 1592 C C . ALA A 1 199 ? -21.798 -2.176 37.380 1.00 87.56 199 ALA A C 1
ATOM 1594 O O . ALA A 1 199 ? -22.931 -2.183 36.891 1.00 87.56 199 ALA A O 1
ATOM 1595 N N . ILE A 1 200 ? -21.152 -1.039 37.667 1.00 89.06 200 ILE A N 1
ATOM 1596 C CA . ILE A 1 200 ? -21.728 0.295 37.438 1.00 89.06 200 ILE A CA 1
ATOM 1597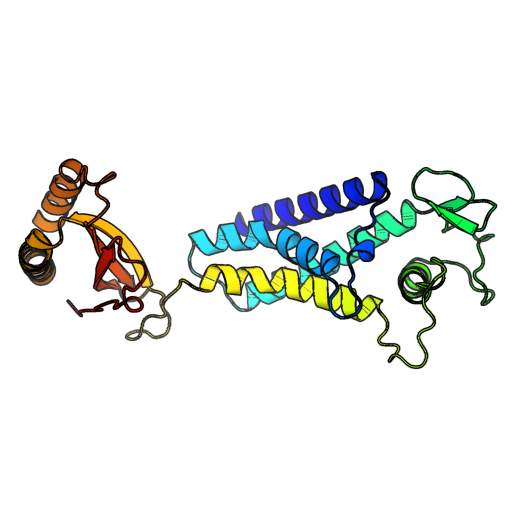 C C . ILE A 1 200 ? -22.001 0.510 35.947 1.00 89.06 200 ILE A C 1
ATOM 1599 O O . ILE A 1 200 ? -23.108 0.897 35.568 1.00 89.06 200 ILE A O 1
ATOM 1603 N N . LEU A 1 201 ? -21.021 0.217 35.087 1.00 86.75 201 LEU A N 1
ATOM 1604 C CA . LEU A 1 201 ? -21.182 0.355 33.642 1.00 86.75 201 LEU A CA 1
ATOM 1605 C C . LEU A 1 201 ? -22.309 -0.533 33.113 1.00 86.75 201 LEU A C 1
ATOM 1607 O O . LEU A 1 201 ? -23.145 -0.049 32.354 1.00 86.75 201 LEU A O 1
ATOM 1611 N N . HIS A 1 202 ? -22.377 -1.797 33.528 1.00 84.50 202 HIS A N 1
ATOM 1612 C CA . HIS A 1 202 ? -23.430 -2.710 33.090 1.00 84.50 202 HIS A CA 1
ATOM 1613 C C . HIS A 1 202 ? -24.829 -2.163 33.426 1.00 84.50 202 HIS A C 1
ATOM 1615 O O . HIS A 1 202 ? -25.702 -2.117 32.558 1.00 84.50 202 HIS A O 1
ATOM 1621 N N . HIS A 1 203 ? -25.019 -1.648 34.645 1.00 85.81 203 HIS A N 1
ATOM 1622 C CA . HIS A 1 203 ? -26.272 -1.012 35.057 1.00 85.81 203 HIS A CA 1
ATOM 1623 C C . HIS A 1 203 ? -26.596 0.252 34.237 1.00 85.81 203 HIS A C 1
ATOM 1625 O O . HIS A 1 203 ? -27.723 0.424 33.765 1.00 85.81 203 HIS A O 1
ATOM 1631 N N . LEU A 1 204 ? -25.617 1.139 34.027 1.00 86.06 204 LEU A N 1
ATOM 1632 C CA . LEU A 1 204 ? -25.808 2.376 33.257 1.00 86.06 204 LEU A CA 1
ATOM 1633 C C . LEU A 1 204 ? -26.130 2.108 31.777 1.00 86.06 204 LEU A C 1
ATOM 1635 O O . LEU A 1 204 ? -26.937 2.823 31.182 1.00 86.06 204 LEU A O 1
ATOM 1639 N N . TYR A 1 205 ? -25.541 1.067 31.182 1.00 81.31 205 TYR A N 1
ATOM 1640 C CA . TYR A 1 205 ? -25.849 0.660 29.809 1.00 81.31 205 TYR A CA 1
ATOM 1641 C C . TYR A 1 205 ? -27.242 0.028 29.686 1.00 81.31 205 TYR A C 1
ATOM 1643 O O . TYR A 1 205 ? -27.968 0.380 28.757 1.00 81.31 205 TYR A O 1
ATOM 1651 N N . GLN A 1 206 ? -27.641 -0.851 30.613 1.00 82.38 206 GLN A N 1
ATOM 1652 C CA . GLN A 1 206 ? -28.967 -1.486 30.590 1.00 82.38 206 GLN A CA 1
ATOM 1653 C C . GLN A 1 206 ? -30.108 -0.495 30.836 1.00 82.38 206 GLN A C 1
ATOM 1655 O O . GLN A 1 206 ? -31.156 -0.582 30.201 1.00 82.38 206 GLN A O 1
ATOM 1660 N N . SER A 1 207 ? -29.896 0.475 31.727 1.00 81.88 207 SER A N 1
ATOM 1661 C CA . SER A 1 207 ? -30.878 1.530 32.016 1.00 81.88 207 SER A CA 1
ATOM 1662 C C . SER A 1 207 ? -30.988 2.587 30.911 1.00 81.88 207 SER A C 1
ATOM 1664 O O . SER A 1 207 ? -31.878 3.432 30.973 1.00 81.88 207 SER A O 1
ATOM 1666 N N . ASN A 1 208 ? -30.107 2.545 29.900 1.00 72.62 208 ASN A N 1
ATOM 1667 C CA . ASN A 1 208 ? -30.008 3.534 28.822 1.00 72.62 208 ASN A CA 1
ATOM 1668 C C . ASN A 1 208 ? -29.998 4.982 29.365 1.00 72.62 208 ASN A C 1
ATOM 1670 O O . ASN A 1 208 ? -30.611 5.887 28.797 1.00 72.62 208 ASN A O 1
ATOM 1674 N N . SER A 1 209 ? -29.340 5.160 30.514 1.00 74.19 209 SER A N 1
ATOM 1675 C CA . SER A 1 209 ? -29.385 6.370 31.330 1.00 74.19 209 SER A CA 1
ATOM 1676 C C . SER A 1 209 ? -28.638 7.534 30.666 1.00 74.19 209 SER A C 1
ATOM 1678 O O . SER A 1 209 ? -27.552 7.363 30.102 1.00 74.19 209 SER A O 1
ATOM 1680 N N . SER A 1 210 ? -29.192 8.746 30.787 1.00 77.88 210 SER A N 1
ATOM 1681 C CA . SER A 1 210 ? -28.511 10.004 30.442 1.00 77.88 210 SER A CA 1
ATOM 1682 C C . SER A 1 210 ? -27.236 10.241 31.259 1.00 77.88 210 SER A C 1
ATOM 1684 O O . SER A 1 210 ? -26.364 11.001 30.842 1.00 77.88 210 SER A O 1
ATOM 1686 N N . ASP A 1 211 ? -27.100 9.567 32.397 1.00 82.94 211 ASP A N 1
ATOM 1687 C CA . ASP A 1 211 ? -25.991 9.730 33.335 1.00 82.94 211 ASP A CA 1
ATOM 1688 C C . ASP A 1 211 ? -24.738 8.982 32.874 1.00 82.94 211 ASP A C 1
ATOM 1690 O O . ASP A 1 211 ? -23.638 9.281 33.339 1.00 82.94 211 ASP A O 1
ATOM 1694 N N . LEU A 1 212 ? -24.864 8.057 31.910 1.00 84.38 212 LEU A N 1
ATOM 1695 C CA . LEU A 1 212 ? -23.725 7.323 31.357 1.00 84.38 212 LEU A CA 1
ATOM 1696 C C . LEU A 1 212 ? -22.679 8.278 30.770 1.00 84.38 212 LEU A C 1
ATOM 1698 O O . LEU A 1 212 ? -21.488 8.104 31.014 1.00 84.38 212 LEU A O 1
ATOM 1702 N N . SER A 1 213 ? -23.092 9.298 30.009 1.00 82.81 213 SER A N 1
ATOM 1703 C CA . SER A 1 213 ? -22.139 10.259 29.439 1.00 82.81 213 SER A CA 1
ATOM 1704 C C . SER A 1 213 ? -21.431 11.073 30.516 1.00 82.81 213 SER A C 1
ATOM 1706 O O . SER A 1 213 ? -20.223 11.274 30.417 1.00 82.81 213 SER A O 1
ATOM 1708 N N . SER A 1 214 ? -22.158 11.499 31.548 1.00 85.75 214 SER A N 1
ATOM 1709 C CA . SER A 1 214 ? -21.605 12.282 32.657 1.00 85.75 214 SER A CA 1
ATOM 1710 C C . SER A 1 214 ? -20.586 11.463 33.447 1.00 85.75 214 SER A C 1
ATOM 1712 O O . SER A 1 214 ? -19.470 11.926 33.671 1.00 85.75 214 SER A O 1
ATOM 1714 N N . TYR A 1 215 ? -20.923 10.208 33.754 1.00 88.69 215 TYR A N 1
ATOM 1715 C CA . TYR A 1 215 ? -20.036 9.272 34.438 1.00 88.69 215 TYR A CA 1
ATOM 1716 C C . TYR A 1 215 ? -18.753 8.988 33.643 1.00 88.69 215 TYR A C 1
ATOM 1718 O O . TYR A 1 215 ? -17.655 8.983 34.197 1.00 88.69 215 TYR A O 1
ATOM 1726 N N . LEU A 1 216 ? -18.863 8.793 32.322 1.00 85.94 216 LEU A N 1
ATOM 1727 C CA . LEU A 1 216 ? -17.696 8.568 31.463 1.00 85.94 216 LEU A CA 1
ATOM 1728 C C . LEU A 1 216 ? -16.761 9.781 31.417 1.00 85.94 216 LEU A C 1
ATOM 1730 O O . LEU A 1 216 ? -15.544 9.602 31.432 1.00 85.94 216 LEU A O 1
ATOM 1734 N N . ILE A 1 217 ? -17.315 10.996 31.362 1.00 84.00 217 ILE A N 1
ATOM 1735 C CA . ILE A 1 217 ? -16.530 12.237 31.368 1.00 84.00 217 ILE A CA 1
ATOM 1736 C C . ILE A 1 217 ? -15.806 12.393 32.706 1.00 84.00 217 ILE A C 1
ATOM 1738 O O . ILE A 1 217 ? -14.600 12.631 32.719 1.00 84.00 217 ILE A O 1
ATOM 1742 N N . GLU A 1 218 ? -16.517 12.203 33.818 1.00 86.75 218 GLU A N 1
ATOM 1743 C CA . GLU A 1 218 ? -15.951 12.280 35.166 1.00 86.75 218 GLU A CA 1
ATOM 1744 C C . GLU A 1 218 ? -14.787 11.296 35.337 1.00 86.75 218 GLU A C 1
ATOM 1746 O O . GLU A 1 218 ? -13.686 11.690 35.725 1.00 86.75 218 GLU A O 1
ATOM 1751 N N . LYS A 1 219 ? -14.982 10.033 34.941 1.00 86.50 219 LYS A N 1
ATOM 1752 C CA . LYS A 1 219 ? -13.940 9.003 35.029 1.00 86.50 219 LYS A CA 1
ATOM 1753 C C . LYS A 1 219 ? -12.753 9.257 34.113 1.00 86.50 219 LYS A C 1
ATOM 1755 O O . LYS A 1 219 ? -11.620 8.987 34.500 1.00 86.50 219 LYS A O 1
ATOM 1760 N N . GLN A 1 220 ? -12.974 9.798 32.916 1.00 81.19 220 GLN A N 1
ATOM 1761 C CA . GLN A 1 220 ? -11.875 10.184 32.028 1.00 81.19 220 GLN A CA 1
ATOM 1762 C C . GLN A 1 220 ? -11.040 11.334 32.592 1.00 81.19 220 GLN A C 1
ATOM 1764 O O . GLN A 1 220 ? -9.831 11.364 32.363 1.00 81.19 220 GLN A O 1
ATOM 1769 N N . MET A 1 221 ? -11.667 12.262 33.319 1.00 80.25 221 MET A N 1
ATOM 1770 C CA . MET A 1 221 ? -10.967 13.354 33.996 1.00 80.25 221 MET A CA 1
ATOM 1771 C C . MET A 1 221 ? -10.227 12.872 35.248 1.00 80.25 221 MET A C 1
ATOM 1773 O O . MET A 1 221 ? -9.152 13.386 35.541 1.00 80.25 221 MET A O 1
ATOM 1777 N N . SER A 1 222 ? -10.763 11.879 35.965 1.00 78.56 222 SER A N 1
ATOM 1778 C CA . SER A 1 222 ? -10.156 11.362 37.196 1.00 78.56 222 SER A CA 1
ATOM 1779 C C . SER A 1 222 ? -9.092 10.283 36.964 1.00 78.56 222 SER A C 1
ATOM 1781 O O . SER A 1 222 ? -8.234 10.081 37.822 1.00 78.56 222 SER A O 1
ATOM 1783 N N . SER A 1 223 ? -9.135 9.548 35.843 1.00 66.31 223 SER A N 1
ATOM 1784 C CA . SER A 1 223 ? -8.208 8.439 35.586 1.00 66.31 223 SER A CA 1
ATOM 1785 C C . SER A 1 223 ? -6.857 8.939 35.058 1.00 66.31 223 SER A C 1
ATOM 1787 O O . SER A 1 223 ? -6.557 8.817 33.867 1.00 66.31 223 SER A O 1
ATOM 1789 N N . ASP A 1 224 ? -5.993 9.455 35.931 1.00 64.81 224 ASP A N 1
ATOM 1790 C CA . ASP A 1 224 ? -4.595 9.743 35.571 1.00 64.81 224 ASP A CA 1
ATOM 1791 C C . ASP A 1 224 ? -3.660 8.546 35.836 1.00 64.81 224 ASP A C 1
ATOM 1793 O O . ASP A 1 224 ? -2.539 8.655 36.321 1.00 64.81 224 ASP A O 1
ATOM 1797 N N . LEU A 1 225 ? -4.117 7.343 35.473 1.00 66.50 225 LEU A N 1
ATO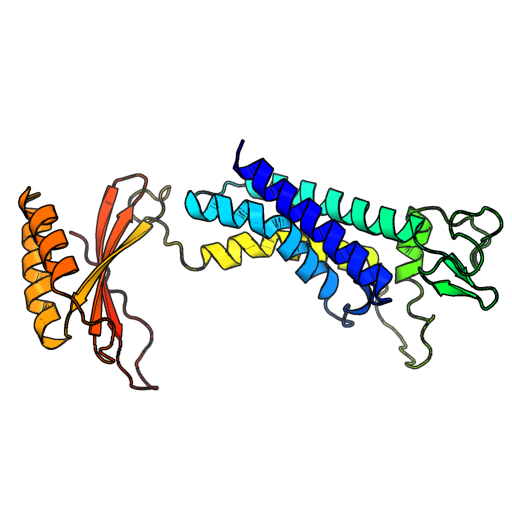M 1798 C CA . LEU A 1 225 ? -3.340 6.094 35.542 1.00 66.50 225 LEU A CA 1
ATOM 1799 C C . LEU A 1 225 ? -2.445 5.903 34.303 1.00 66.50 225 LEU A C 1
ATOM 1801 O O . LEU A 1 225 ? -2.109 4.780 33.904 1.00 66.50 225 LEU A O 1
ATOM 1805 N N . ARG A 1 226 ? -2.043 6.999 33.646 1.00 60.94 226 ARG A N 1
ATOM 1806 C CA . ARG A 1 226 ? -1.209 6.947 32.434 1.00 60.94 226 ARG A CA 1
ATOM 1807 C C . ARG A 1 226 ? 0.157 6.314 32.696 1.00 60.94 226 ARG A C 1
ATOM 1809 O O . ARG A 1 226 ? 0.747 5.797 31.751 1.00 60.94 226 ARG A O 1
ATOM 1816 N N . HIS A 1 227 ? 0.633 6.326 33.942 1.00 62.81 227 HIS A N 1
ATOM 1817 C CA . HIS A 1 227 ? 1.950 5.811 34.338 1.00 62.81 227 HIS A CA 1
ATOM 1818 C C . HIS A 1 227 ? 1.895 4.554 35.219 1.00 62.81 227 HIS A C 1
ATOM 1820 O O . HIS A 1 227 ? 2.946 4.021 35.563 1.00 62.81 227 HIS A O 1
ATOM 1826 N N . SER A 1 228 ? 0.702 4.039 35.550 1.00 69.69 228 SER A N 1
ATOM 1827 C CA . SER A 1 228 ? 0.606 2.757 36.258 1.00 69.69 228 SER A CA 1
ATOM 1828 C C . SER A 1 228 ? 0.967 1.605 35.321 1.00 69.69 228 SER A C 1
ATOM 1830 O O . SER A 1 228 ? 0.411 1.478 34.224 1.00 69.69 228 SER A O 1
ATOM 1832 N N . THR A 1 229 ? 1.891 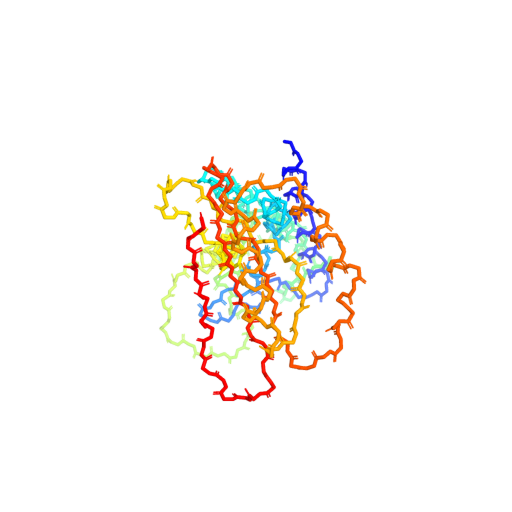0.761 35.772 1.00 71.19 229 THR A N 1
ATOM 1833 C CA . THR A 1 229 ? 2.324 -0.465 35.092 1.00 71.19 229 THR A CA 1
ATOM 1834 C C . THR A 1 229 ? 1.331 -1.615 35.256 1.00 71.19 229 THR A C 1
ATOM 1836 O O . THR A 1 229 ? 1.362 -2.551 34.460 1.00 71.19 229 THR A O 1
ATOM 1839 N N . ASN A 1 230 ? 0.428 -1.525 36.237 1.00 84.31 230 ASN A N 1
ATOM 1840 C CA . ASN A 1 230 ? -0.642 -2.485 36.471 1.00 84.31 230 ASN A CA 1
ATOM 1841 C C . ASN A 1 230 ? -1.998 -1.782 36.354 1.00 84.31 230 ASN A C 1
ATOM 1843 O O . ASN A 1 230 ? -2.370 -0.971 37.209 1.00 84.31 230 ASN A O 1
ATOM 1847 N N . LYS A 1 231 ? -2.716 -2.039 35.261 1.00 85.75 231 LYS A N 1
ATOM 1848 C CA . LYS A 1 231 ? -4.015 -1.409 35.006 1.00 85.75 231 LYS A CA 1
ATOM 1849 C C . LYS A 1 231 ? -4.907 -2.252 34.118 1.00 85.75 231 LYS A C 1
ATOM 1851 O O . LYS A 1 231 ? -4.440 -3.037 33.295 1.00 85.75 231 LYS A O 1
ATOM 1856 N N . VAL A 1 232 ? -6.204 -2.020 34.238 1.00 85.81 232 VAL A N 1
ATOM 1857 C CA . VAL A 1 232 ? -7.225 -2.574 33.359 1.00 85.81 232 VAL A CA 1
ATOM 1858 C C . VAL A 1 232 ? -7.794 -1.438 32.526 1.00 85.81 232 VAL A C 1
ATOM 1860 O O . VAL A 1 232 ? -8.296 -0.453 33.058 1.00 85.81 232 VAL A O 1
ATOM 1863 N N . THR A 1 233 ? -7.704 -1.545 31.204 1.00 85.31 233 THR A N 1
ATOM 1864 C CA . THR A 1 233 ? -8.355 -0.587 30.307 1.00 85.31 233 THR A CA 1
ATOM 1865 C C . THR A 1 233 ? -9.708 -1.129 29.886 1.00 85.31 233 THR A C 1
ATOM 1867 O O . THR A 1 233 ? -9.789 -2.226 29.328 1.00 85.31 233 THR A O 1
ATOM 1870 N N . ILE A 1 234 ? -10.755 -0.335 30.097 1.00 88.00 234 ILE A N 1
ATOM 1871 C CA . ILE A 1 234 ? -12.118 -0.668 29.686 1.00 88.00 234 ILE A CA 1
ATOM 1872 C C . ILE A 1 234 ? -12.403 -0.036 28.318 1.00 88.00 234 ILE A C 1
ATOM 1874 O O . ILE A 1 234 ? -12.094 1.132 28.063 1.00 88.00 234 ILE A O 1
ATOM 1878 N N . TYR A 1 235 ? -13.009 -0.811 27.423 1.00 86.81 235 TYR A N 1
ATOM 1879 C CA . TYR A 1 235 ? -13.375 -0.418 26.067 1.00 86.81 235 TYR A CA 1
ATOM 1880 C C . TYR A 1 235 ? -14.872 -0.612 25.837 1.00 86.81 235 TYR A C 1
ATOM 1882 O O . TYR A 1 235 ? -15.441 -1.636 26.206 1.00 86.81 235 TYR A O 1
ATOM 1890 N N . ASN A 1 236 ? -15.485 0.336 25.133 1.00 86.81 236 ASN A N 1
ATOM 1891 C CA . ASN A 1 236 ? -16.778 0.142 24.492 1.00 86.81 236 ASN A CA 1
ATOM 1892 C C . ASN A 1 236 ? -16.547 -0.302 23.044 1.00 86.81 236 ASN A C 1
ATOM 1894 O O . ASN A 1 236 ? -15.849 0.363 22.273 1.00 86.81 236 ASN A O 1
ATOM 1898 N N . ILE A 1 237 ? -17.140 -1.430 22.678 1.00 85.50 237 ILE A N 1
ATOM 1899 C CA . ILE A 1 237 ? -17.076 -2.019 21.351 1.00 85.50 237 ILE A CA 1
ATOM 1900 C C . ILE A 1 237 ? -18.452 -1.892 20.705 1.00 85.50 237 ILE A C 1
ATOM 1902 O O . ILE A 1 237 ? -19.374 -2.628 21.033 1.00 85.50 237 ILE A O 1
ATOM 1906 N N . THR A 1 238 ? -18.600 -0.968 19.759 1.00 84.44 238 THR A N 1
ATOM 1907 C CA . THR A 1 238 ? -19.880 -0.702 19.080 1.00 84.44 238 THR A CA 1
ATOM 1908 C C . THR A 1 238 ? -19.844 -1.181 17.630 1.00 84.44 238 THR A C 1
ATOM 1910 O O . THR A 1 238 ? -18.849 -0.995 16.942 1.00 84.44 238 THR A O 1
ATOM 1913 N N . CYS A 1 239 ? -20.898 -1.818 17.122 1.00 84.44 239 CYS A N 1
ATOM 1914 C CA . CYS A 1 239 ? -20.988 -2.129 15.695 1.00 84.44 239 CYS A CA 1
ATOM 1915 C C . CYS A 1 239 ? -21.437 -0.902 14.899 1.00 84.44 239 CYS A C 1
ATOM 1917 O O . CYS A 1 239 ? -22.501 -0.354 15.164 1.00 84.44 239 CYS A O 1
ATOM 1919 N N . ASN A 1 240 ? -20.703 -0.552 13.843 1.00 80.62 240 ASN A N 1
ATOM 1920 C CA . ASN A 1 240 ? -21.008 0.611 12.998 1.00 80.62 240 ASN A CA 1
ATOM 1921 C C . ASN A 1 240 ? -22.284 0.474 12.139 1.00 80.62 240 ASN A C 1
ATOM 1923 O O . ASN A 1 240 ? -22.625 1.411 11.422 1.00 80.62 240 ASN A O 1
ATOM 1927 N N . THR A 1 241 ? -22.926 -0.699 12.115 1.00 81.69 241 THR A N 1
ATOM 1928 C CA . THR A 1 241 ? -24.106 -0.964 11.270 1.00 81.69 241 THR A CA 1
ATOM 1929 C C . THR A 1 241 ? -25.362 -1.168 12.106 1.00 81.69 241 THR A C 1
ATOM 1931 O O . THR A 1 241 ? -26.365 -0.510 11.864 1.00 81.69 241 THR A O 1
ATOM 1934 N N . CYS A 1 242 ? -25.322 -2.067 13.093 1.00 86.38 242 CYS A N 1
ATOM 1935 C CA . CYS A 1 242 ? -26.483 -2.382 13.932 1.00 86.38 242 CYS A CA 1
ATOM 1936 C C . CYS A 1 242 ? -26.420 -1.760 15.332 1.00 86.38 242 CYS A C 1
ATOM 1938 O O . CYS A 1 242 ? -27.278 -2.059 16.156 1.00 86.38 242 CYS A O 1
ATOM 1940 N N . ASN A 1 243 ? -25.400 -0.943 15.623 1.00 84.06 243 ASN A N 1
ATOM 1941 C CA . ASN A 1 243 ? -25.201 -0.268 16.909 1.00 84.06 243 ASN A CA 1
ATOM 1942 C C . ASN A 1 243 ? -25.146 -1.191 18.139 1.00 84.06 243 ASN A C 1
ATOM 1944 O O . ASN A 1 243 ? -25.244 -0.703 19.261 1.00 84.06 243 ASN A O 1
ATOM 1948 N N . THR A 1 244 ? -24.939 -2.503 17.969 1.00 84.75 244 THR A N 1
ATOM 1949 C CA . THR A 1 244 ? -24.709 -3.417 19.100 1.00 84.75 244 THR A CA 1
ATOM 1950 C C . THR A 1 244 ? -23.483 -2.995 19.879 1.00 84.75 244 THR A C 1
ATOM 1952 O O . THR A 1 244 ? -22.434 -2.782 19.262 1.00 84.75 244 THR A O 1
ATOM 1955 N N . ARG A 1 245 ? -23.601 -2.938 21.203 1.00 84.12 245 ARG A N 1
ATOM 1956 C CA . ARG A 1 245 ? -22.524 -2.546 22.107 1.00 84.12 245 ARG A CA 1
ATOM 1957 C C . ARG A 1 245 ? -22.070 -3.750 22.926 1.00 84.12 245 ARG A C 1
ATOM 1959 O O . ARG A 1 245 ? -22.878 -4.597 23.286 1.00 84.12 245 ARG A O 1
ATOM 1966 N N . HIS A 1 246 ? -20.775 -3.817 23.185 1.00 84.38 246 HIS A N 1
ATOM 1967 C CA . HIS A 1 246 ? -20.157 -4.764 24.103 1.00 84.38 246 HIS A CA 1
ATOM 1968 C C . HIS A 1 246 ? -19.163 -3.999 24.963 1.00 84.38 246 HIS A C 1
ATOM 1970 O O . HIS A 1 246 ? -18.495 -3.083 24.473 1.00 84.38 246 HIS A O 1
ATOM 1976 N N . LEU A 1 247 ? -19.037 -4.393 26.222 1.00 84.81 247 LEU A N 1
ATOM 1977 C CA . LEU A 1 247 ? -17.923 -3.970 27.055 1.00 84.81 247 LEU A CA 1
ATOM 1978 C C . LEU A 1 247 ? -16.832 -5.021 26.920 1.00 84.81 247 LEU A C 1
ATOM 1980 O O . LEU A 1 247 ? -17.104 -6.219 26.861 1.00 84.81 247 LEU A O 1
ATOM 1984 N N . ALA A 1 248 ? -15.601 -4.546 26.826 1.00 84.12 248 ALA A N 1
ATOM 1985 C CA . ALA A 1 248 ? -14.425 -5.390 26.862 1.00 84.12 248 ALA A CA 1
ATOM 1986 C C . ALA A 1 248 ? -13.395 -4.769 27.794 1.00 84.12 248 ALA A C 1
ATOM 1988 O O . ALA A 1 248 ? -13.230 -3.549 27.826 1.00 84.12 248 ALA A O 1
ATOM 1989 N N . ALA A 1 249 ? -12.669 -5.613 28.511 1.00 84.44 249 ALA A N 1
ATOM 1990 C CA . ALA A 1 249 ? -11.561 -5.200 29.353 1.00 84.44 249 ALA A CA 1
ATOM 1991 C C . ALA A 1 249 ? -10.247 -5.764 28.817 1.00 84.44 249 ALA A C 1
ATOM 1993 O O . ALA A 1 249 ? -10.206 -6.841 28.220 1.00 84.44 249 ALA A O 1
ATOM 1994 N N . ARG A 1 250 ? -9.158 -5.021 29.016 1.00 82.50 250 ARG A N 1
ATOM 1995 C CA . ARG A 1 250 ? -7.798 -5.510 28.788 1.00 82.50 250 ARG A CA 1
ATOM 1996 C C . ARG A 1 250 ? -6.974 -5.283 30.044 1.00 82.50 250 ARG A C 1
ATOM 1998 O O . ARG A 1 250 ? -6.753 -4.136 30.425 1.00 82.50 250 ARG A O 1
ATOM 2005 N N . HIS A 1 251 ? -6.493 -6.371 30.628 1.00 81.44 251 HIS A N 1
ATOM 2006 C CA . HIS A 1 251 ? -5.571 -6.350 31.755 1.00 81.44 251 HIS A CA 1
ATOM 2007 C C . HIS A 1 251 ? -4.143 -6.164 31.235 1.00 81.44 251 HIS A C 1
ATOM 2009 O O . HIS A 1 251 ? -3.722 -6.853 30.305 1.00 81.44 251 HIS A O 1
ATOM 2015 N N . TYR A 1 252 ? -3.417 -5.215 31.815 1.00 76.44 252 TYR A N 1
ATOM 2016 C CA . TYR A 1 252 ? -1.999 -4.996 31.576 1.00 76.44 252 TYR A CA 1
ATOM 2017 C C . TYR A 1 252 ? -1.255 -5.361 32.857 1.00 76.44 252 TYR A C 1
ATOM 2019 O O . TYR A 1 252 ? -1.330 -4.624 33.838 1.00 76.44 252 TYR A O 1
ATOM 2027 N N . THR A 1 253 ? -0.570 -6.504 32.841 1.00 69.12 253 THR A N 1
ATOM 2028 C CA . THR A 1 253 ? 0.340 -6.947 33.902 1.00 69.12 253 THR A CA 1
ATOM 2029 C C . THR A 1 253 ? 1.774 -6.960 33.373 1.00 69.12 253 THR A C 1
ATOM 2031 O O . THR A 1 253 ? 2.018 -7.206 32.193 1.00 69.12 253 THR A O 1
ATOM 2034 N N . THR A 1 254 ? 2.742 -6.662 34.238 1.00 57.47 254 THR A N 1
ATOM 2035 C CA . THR A 1 254 ? 4.177 -6.619 33.906 1.00 57.47 254 THR A CA 1
ATOM 2036 C C . THR A 1 254 ? 4.836 -7.993 33.766 1.00 57.47 254 THR A C 1
ATOM 2038 O O . THR A 1 254 ? 6.014 -8.063 33.420 1.00 57.47 254 THR A O 1
ATOM 2041 N N . GLU A 1 255 ? 4.125 -9.088 34.031 1.00 49.62 255 GLU A N 1
ATOM 2042 C CA . GLU A 1 255 ? 4.703 -10.429 33.958 1.00 49.62 255 GLU A CA 1
ATOM 2043 C C . GLU A 1 255 ? 4.858 -10.896 32.507 1.00 49.62 255 GLU A C 1
ATOM 2045 O O . GLU A 1 255 ? 3.886 -11.046 31.768 1.00 49.62 255 GLU A O 1
ATOM 2050 N N . LYS A 1 256 ? 6.115 -11.157 32.123 1.00 44.59 256 LYS A N 1
ATOM 2051 C CA . LYS A 1 256 ? 6.546 -11.701 30.822 1.00 44.59 256 LYS A CA 1
ATOM 2052 C C . LYS A 1 256 ? 5.873 -13.028 30.431 1.00 44.59 256 LYS A C 1
ATOM 2054 O O . LYS A 1 256 ? 5.977 -13.405 29.268 1.00 44.59 256 LYS A O 1
ATOM 2059 N N . ASP A 1 257 ? 5.158 -13.667 31.355 1.00 37.97 257 ASP A N 1
ATOM 2060 C CA . ASP A 1 257 ? 4.519 -14.976 31.191 1.00 37.97 257 ASP A CA 1
ATOM 2061 C C . ASP A 1 257 ? 2.978 -14.920 31.241 1.00 37.97 257 ASP A C 1
ATOM 2063 O O . ASP A 1 257 ? 2.312 -15.947 31.379 1.00 37.97 257 ASP A O 1
ATOM 2067 N N . ALA A 1 258 ? 2.377 -13.730 31.118 1.00 41.56 258 ALA A N 1
ATOM 2068 C CA . ALA A 1 258 ? 0.923 -13.606 31.110 1.00 41.56 258 ALA A CA 1
ATOM 2069 C C . ALA A 1 258 ? 0.300 -14.324 29.884 1.00 41.56 258 ALA A C 1
ATOM 2071 O O . ALA A 1 258 ? 0.724 -14.089 28.746 1.00 41.56 258 ALA A O 1
ATOM 2072 N N . PRO A 1 259 ? -0.726 -15.180 30.080 1.00 34.25 259 PRO A N 1
ATOM 2073 C CA . PRO A 1 259 ? -1.382 -15.901 28.994 1.00 34.25 259 PRO A CA 1
ATOM 2074 C C . PRO A 1 259 ? -2.007 -14.938 27.971 1.00 34.25 259 PRO A C 1
ATOM 2076 O O . PRO A 1 259 ? -2.373 -13.807 28.311 1.00 34.25 259 PRO A O 1
ATOM 2079 N N . PRO A 1 260 ? -2.166 -15.369 26.706 1.00 37.47 260 PRO A N 1
ATOM 2080 C CA . PRO A 1 260 ? -2.675 -14.506 25.656 1.00 37.47 260 PRO A CA 1
ATOM 2081 C C . PRO A 1 260 ? -4.080 -14.001 25.997 1.00 37.47 260 PRO A C 1
ATOM 2083 O O . PRO A 1 260 ? -5.014 -14.775 26.183 1.00 37.47 260 PRO A O 1
ATOM 2086 N N . LEU A 1 261 ? -4.197 -12.673 26.052 1.00 42.69 261 LEU A N 1
ATOM 2087 C CA . LEU A 1 261 ? -5.357 -11.862 25.676 1.00 42.69 261 LEU A CA 1
ATOM 2088 C C . LEU A 1 261 ? -6.727 -12.570 25.779 1.00 42.69 261 LEU A C 1
ATOM 2090 O O . LEU A 1 261 ? -7.303 -12.992 24.776 1.00 42.69 261 LEU A O 1
ATOM 2094 N N . LYS A 1 262 ? -7.315 -12.606 26.980 1.00 39.25 262 LYS A N 1
ATOM 2095 C CA . LYS A 1 262 ? -8.762 -12.820 27.114 1.00 39.25 262 LYS A CA 1
ATOM 2096 C C . LYS A 1 262 ? -9.483 -11.499 26.870 1.00 39.25 262 LYS A C 1
ATOM 2098 O O . LYS A 1 262 ? -9.498 -10.620 27.723 1.00 39.25 262 LYS A O 1
ATOM 2103 N N . VAL A 1 263 ? -10.058 -11.349 25.679 1.00 48.62 263 VAL A N 1
ATOM 2104 C CA . VAL A 1 263 ? -11.107 -10.353 25.450 1.00 48.62 263 VAL A CA 1
ATOM 2105 C C . VAL A 1 263 ? -12.406 -10.988 25.933 1.00 48.62 263 VAL A C 1
ATOM 2107 O O . VAL A 1 263 ? -13.012 -11.778 25.209 1.00 48.62 263 VAL A O 1
ATOM 2110 N N . GLU A 1 264 ? -12.818 -10.685 27.160 1.00 51.44 264 GLU A N 1
ATOM 2111 C CA . GLU A 1 264 ? -14.172 -11.013 27.604 1.00 51.44 264 GLU A CA 1
ATOM 2112 C C . GLU A 1 264 ? -15.136 -10.061 26.893 1.00 51.44 264 GLU A C 1
ATOM 2114 O O . GLU A 1 264 ? -15.193 -8.865 27.169 1.00 51.44 264 GLU A O 1
ATOM 2119 N N . LEU A 1 265 ? -15.797 -10.588 25.861 1.00 49.28 265 LEU A N 1
ATOM 2120 C CA . LEU A 1 265 ? -16.865 -9.906 25.142 1.00 49.28 265 LEU A CA 1
ATOM 2121 C C . LEU A 1 265 ? -18.176 -10.249 25.835 1.00 49.28 265 LEU A C 1
ATOM 2123 O O . LEU A 1 265 ? -18.764 -11.292 25.549 1.00 49.28 265 LEU A O 1
ATOM 2127 N N . GLU A 1 266 ? -18.648 -9.366 26.703 1.00 54.72 266 GLU A N 1
ATOM 2128 C CA . GLU A 1 266 ? -19.982 -9.503 27.279 1.00 54.72 266 GLU A CA 1
ATOM 2129 C C . GLU A 1 266 ? -20.997 -8.712 26.454 1.00 54.72 266 GLU A C 1
ATOM 2131 O O . GLU A 1 266 ? -20.752 -7.586 26.005 1.00 54.72 266 GLU A O 1
ATOM 2136 N N . GLN A 1 267 ? -22.129 -9.352 26.164 1.00 50.16 267 GLN A N 1
ATOM 2137 C CA . GLN A 1 267 ? -23.265 -8.674 25.551 1.00 50.16 267 GLN A CA 1
ATOM 2138 C C . GLN A 1 267 ? -23.985 -7.883 26.633 1.00 50.16 267 GLN A C 1
ATOM 2140 O O . GLN A 1 267 ? -24.311 -8.446 27.673 1.00 50.16 267 GLN A O 1
ATOM 2145 N N . ILE A 1 268 ? -24.211 -6.600 26.362 1.00 51.44 268 ILE A N 1
ATOM 2146 C CA . ILE A 1 268 ? -24.991 -5.701 27.214 1.00 51.44 268 ILE A CA 1
ATOM 2147 C C . ILE A 1 268 ? -26.310 -5.411 26.519 1.00 51.44 268 ILE A C 1
ATOM 2149 O O . ILE A 1 268 ? -26.281 -5.265 25.269 1.00 51.44 268 ILE A O 1
#

Nearest PDB structures (foldseek):
  7apk-assembly1_e  TM=5.084E-01  e=4.844E+00  Homo sapiens
  7znk-assembly1_e  TM=5.084E-01  e=4.844E+00  Homo sapiens
  7znl-assembly1_e  TM=5.084E-01  e=4.844E+00  Homo sapiens
  7znl-assembly1_E  TM=4.977E-01  e=5.115E+00  Homo sapiens
  7znl-assembly1_M  TM=2.773E-01  e=3.691E+00  Homo sapiens

Organism: Alkalihalophilus pseudofirmus (strain ATCC BAA-2126 / JCM 17055 / OF4) (NCBI:txid398511)

Mean predicted aligned error: 12.79 Å

Secondary structure (DSSP, 8-state):
-HHHHHHHHHHHHHHHHHHHHHHTT--GGGGEETTEEHHHHHHHHHHHHHHHHHHHHHT---HHHHHHHHHHHHHHHHHHHHHHHHH-EE-TTS-EESSS-SEETTSTT-B-TTS-B--HHHHHHHHHH-GGGS------------HHHHHHHHHHHHHHHHHHHHHTT-PBPTTTSS-BEEEEEEEEE-GGGHHHHHHHHHHHHHTT-THHHHHHHHHHHH--GGG-SSEEEEEEEEETTT--EEEEEEEE---TTPPS-----EE-

Radius of gyration: 27.28 Å; Cα contacts (8 Å, |Δi|>4): 354; chains: 1; bounding box: 64×38×75 Å

Foldseek 3Di:
DVLVVQLVVLLVVLLVVQVVCQVVVNHLQNCDDPPASVSLLQSLLSNQVRSVVVVLVVVDDDVVSLVVSLVSLLVSVLVSLVVVLQQWAAAPVRDIHRPPHHHRLQDQVDAPPVRDRDDSVNVLQVVQVPPVVDDDDDDDDDDPPSVSVSSSVSSSVSNNCNCVVSCVPWAQDPPPSPWIKDKDWQAKDAPVCVVVVVVVQVVCVVVVDPCNVVVSVVRRVVRPCPPPQWIKIWIWIATPPPRFIWIWIDTRHPDPPDDDDDGPTDGD

Solvent-accessible surface area (backbone atoms only — not comparable to full-atom values): 15133 Å² total; per-residue (Å²): 113,70,51,58,54,34,24,49,53,19,37,54,51,36,46,50,53,53,51,51,33,36,73,71,74,48,48,59,75,77,50,44,49,100,87,46,33,49,34,34,19,53,47,17,30,43,28,32,41,38,25,48,57,51,33,57,80,67,73,61,86,53,72,68,54,53,54,50,47,49,52,53,45,52,52,48,50,53,51,46,52,50,52,48,53,76,45,31,12,33,27,96,85,72,46,81,40,61,83,69,56,60,47,51,43,73,40,80,86,41,55,50,101,84,75,43,65,42,45,74,67,54,44,54,52,44,71,46,71,46,69,69,82,58,86,88,77,93,73,85,88,70,85,82,64,62,49,54,58,52,33,52,50,23,19,45,49,18,35,58,42,50,60,56,69,69,43,76,82,60,50,71,27,84,90,70,73,78,27,40,44,44,80,42,81,61,42,56,40,47,68,88,48,40,65,61,53,49,54,53,49,53,51,34,62,74,66,68,43,81,59,44,63,56,53,51,52,53,44,49,71,67,42,79,57,85,80,55,70,61,33,27,38,36,28,44,34,33,23,79,65,79,63,52,50,28,50,33,50,43,80,41,67,83,58,95,79,66,77,83,81,71,70,56,76,44,84,110